Protein AF-A0A835QER4-F1 (afdb_monomer)

Structure (mmCIF, N/CA/C/O backbone):
data_AF-A0A835QER4-F1
#
_entry.id   AF-A0A835QER4-F1
#
loop_
_atom_site.group_PDB
_atom_site.id
_atom_site.type_symbol
_atom_site.label_atom_id
_atom_site.label_alt_id
_atom_site.label_comp_id
_atom_site.label_asym_id
_atom_site.label_entity_id
_atom_site.label_seq_id
_atom_site.pdbx_PDB_ins_code
_atom_site.Cartn_x
_atom_site.Cartn_y
_atom_site.Cartn_z
_atom_site.occupancy
_atom_site.B_iso_or_equiv
_atom_site.auth_seq_id
_atom_site.auth_comp_id
_atom_site.auth_asym_id
_atom_site.auth_atom_id
_atom_site.pdbx_PDB_model_num
ATOM 1 N N . MET A 1 1 ? -18.252 -0.330 56.155 1.00 44.22 1 MET A N 1
ATOM 2 C CA . MET A 1 1 ? -17.963 -1.431 55.213 1.00 44.22 1 MET A CA 1
ATOM 3 C C . MET A 1 1 ? -18.039 -0.863 53.806 1.00 44.22 1 MET A C 1
ATOM 5 O O . MET A 1 1 ? -19.129 -0.539 53.358 1.00 44.22 1 MET A O 1
ATOM 9 N N . GLN A 1 2 ? -16.898 -0.620 53.158 1.00 48.59 2 GLN A N 1
ATOM 10 C CA . GLN A 1 2 ? -16.876 -0.149 51.770 1.00 48.59 2 GLN A CA 1
ATOM 11 C C . GLN A 1 2 ? -17.292 -1.302 50.854 1.00 48.59 2 GLN A C 1
ATOM 13 O O . GLN A 1 2 ? -16.548 -2.268 50.692 1.00 48.59 2 GLN A O 1
ATOM 18 N N . HIS A 1 3 ? -18.501 -1.220 50.297 1.00 52.78 3 HIS A N 1
ATOM 19 C CA . HIS A 1 3 ? -18.944 -2.128 49.248 1.00 52.78 3 HIS A CA 1
ATOM 20 C C . HIS A 1 3 ? -18.056 -1.917 48.019 1.00 52.78 3 HIS A C 1
ATOM 22 O O . HIS A 1 3 ? -17.998 -0.831 47.446 1.00 52.78 3 HIS A O 1
ATOM 28 N N . HIS A 1 4 ? -17.304 -2.951 47.652 1.00 53.84 4 HIS A N 1
ATOM 29 C CA . HIS A 1 4 ? -16.475 -2.932 46.458 1.00 53.84 4 HIS A CA 1
ATOM 30 C C . HIS A 1 4 ? -17.405 -2.891 45.231 1.00 53.84 4 HIS A C 1
ATOM 32 O O . HIS A 1 4 ? -18.305 -3.719 45.142 1.00 53.84 4 HIS A O 1
ATOM 38 N N . PRO A 1 5 ? -17.199 -2.019 44.233 1.00 55.59 5 PRO A N 1
ATOM 39 C CA . PRO A 1 5 ? -18.109 -1.890 43.081 1.00 55.59 5 PRO A CA 1
ATOM 40 C C . PRO A 1 5 ? -18.342 -3.199 42.298 1.00 55.59 5 PRO A C 1
ATOM 42 O O . PRO A 1 5 ? -19.375 -3.374 41.658 1.00 55.59 5 PRO A O 1
ATOM 45 N N . LEU A 1 6 ? -17.422 -4.167 42.390 1.00 54.38 6 LEU A N 1
ATOM 46 C CA . LEU A 1 6 ? -17.580 -5.503 41.810 1.00 54.38 6 LEU A CA 1
ATOM 47 C C . LEU A 1 6 ? -18.648 -6.352 42.525 1.00 54.38 6 LEU A C 1
ATOM 49 O O . LEU A 1 6 ? -19.283 -7.173 41.866 1.00 54.38 6 LEU A O 1
ATOM 53 N N . THR A 1 7 ? -18.882 -6.148 43.829 1.00 57.81 7 THR A N 1
ATOM 54 C CA . THR A 1 7 ? -19.920 -6.875 44.582 1.00 57.81 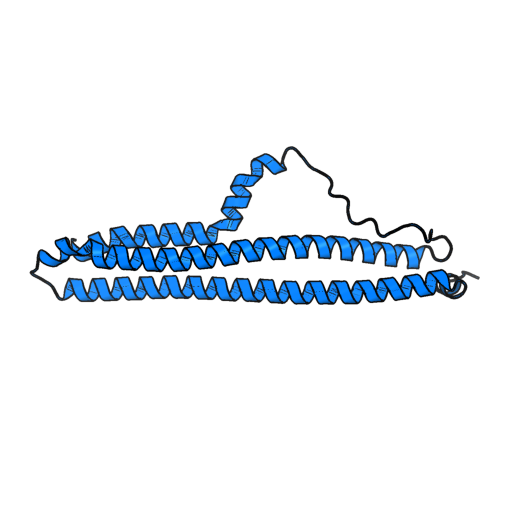7 THR A CA 1
ATOM 55 C C . THR A 1 7 ? -21.324 -6.331 44.307 1.00 57.81 7 THR A C 1
ATOM 57 O O . THR A 1 7 ? -22.274 -7.110 44.235 1.00 57.81 7 THR A O 1
ATOM 60 N N . GLU A 1 8 ? -21.464 -5.034 44.019 1.00 54.81 8 GLU A N 1
ATOM 61 C CA . GLU A 1 8 ? -22.717 -4.449 43.510 1.00 54.81 8 GLU A CA 1
ATOM 62 C C . GLU A 1 8 ? -23.050 -4.916 42.084 1.00 54.81 8 GLU A C 1
ATOM 64 O O . GLU A 1 8 ? -24.199 -5.246 41.792 1.00 54.81 8 GLU A O 1
ATOM 69 N N . ILE A 1 9 ? -22.051 -5.025 41.198 1.00 55.28 9 ILE A N 1
ATOM 70 C CA . ILE A 1 9 ? -22.246 -5.559 39.836 1.00 55.28 9 ILE A CA 1
ATOM 71 C C . ILE A 1 9 ? -22.670 -7.033 39.881 1.00 55.28 9 ILE A C 1
ATOM 73 O O . ILE A 1 9 ? -23.509 -7.447 39.084 1.00 55.28 9 ILE A O 1
ATOM 77 N N . SER A 1 10 ? -22.139 -7.826 40.821 1.00 56.66 10 SER A N 1
ATOM 78 C CA . SER A 1 10 ? -22.570 -9.220 41.002 1.00 56.66 10 SER A CA 1
ATOM 79 C C . SER A 1 10 ? -23.991 -9.366 41.552 1.00 56.66 10 SER A C 1
ATOM 81 O O . SER A 1 10 ? -24.602 -10.411 41.345 1.00 56.66 10 SER A O 1
ATOM 83 N N . ALA A 1 11 ? -24.531 -8.334 42.210 1.00 59.94 11 ALA A N 1
ATOM 84 C CA . ALA A 1 11 ? -25.897 -8.340 42.731 1.00 59.94 11 ALA A CA 1
ATOM 85 C C . ALA A 1 11 ? -26.951 -8.056 41.641 1.00 59.94 11 ALA A C 1
ATOM 87 O O . ALA A 1 11 ? -28.115 -8.415 41.805 1.00 59.94 11 ALA A O 1
ATOM 88 N N . SER A 1 12 ? -26.555 -7.455 40.509 1.00 66.56 12 SER A N 1
ATOM 89 C CA . SER A 1 12 ? -27.439 -7.180 39.373 1.00 66.56 12 SER A CA 1
ATOM 90 C C . SER A 1 12 ? -27.121 -8.093 38.175 1.00 66.56 12 SER A C 1
ATOM 92 O O . SER A 1 12 ? -26.113 -7.885 37.491 1.00 66.56 12 SER A O 1
ATOM 94 N N . PRO A 1 13 ? -27.990 -9.066 37.831 1.00 72.25 13 PRO A N 1
ATOM 95 C CA . PRO A 1 13 ? -27.732 -10.000 36.729 1.00 72.25 13 PRO A CA 1
ATOM 96 C C . PRO A 1 13 ? -27.574 -9.306 35.363 1.00 72.25 13 PRO A C 1
ATOM 98 O O . PRO A 1 13 ? -26.833 -9.792 34.508 1.00 72.25 13 PRO A O 1
ATOM 101 N N . GLY A 1 14 ? -28.204 -8.140 35.166 1.00 73.44 14 GLY A N 1
ATOM 102 C CA . GLY A 1 14 ? -28.091 -7.353 33.932 1.00 73.44 14 GLY A CA 1
ATOM 103 C C . GLY A 1 14 ? -26.702 -6.743 33.712 1.00 73.44 14 GLY A C 1
ATOM 104 O O . GLY A 1 14 ? -26.160 -6.830 32.610 1.00 73.44 14 GLY A O 1
ATOM 105 N N . HIS A 1 15 ? -26.082 -6.188 34.757 1.00 71.50 15 HIS A N 1
ATOM 106 C CA . HIS A 1 15 ? -24.762 -5.551 34.656 1.00 71.50 15 HIS A CA 1
ATOM 107 C C . HIS A 1 15 ? -23.642 -6.577 34.441 1.00 71.50 15 HIS A C 1
ATOM 109 O O . HIS A 1 15 ? -22.711 -6.336 33.670 1.00 71.50 15 HIS A O 1
ATOM 115 N N . LEU A 1 16 ? -23.756 -7.755 35.063 1.00 79.00 16 LEU A N 1
ATOM 116 C CA . LEU A 1 16 ? -22.814 -8.857 34.863 1.00 79.00 16 LEU A CA 1
ATOM 117 C C . LEU A 1 16 ? -22.896 -9.432 33.440 1.00 79.00 16 LEU A C 1
ATOM 119 O O . LEU A 1 16 ? -21.868 -9.757 32.840 1.00 79.00 16 LEU A O 1
ATOM 123 N N . LEU A 1 17 ? -24.106 -9.529 32.878 1.00 82.94 17 LEU A N 1
ATOM 124 C CA . LEU A 1 17 ? -24.308 -9.968 31.499 1.00 82.94 17 LEU A CA 1
ATOM 125 C C . LEU A 1 17 ? -23.745 -8.949 30.499 1.00 82.94 17 LEU A C 1
ATOM 127 O O . LEU A 1 17 ? -23.012 -9.338 29.590 1.00 82.94 17 LEU A O 1
ATOM 131 N N . LEU A 1 18 ? -24.004 -7.654 30.706 1.00 79.12 18 LEU A N 1
ATOM 132 C CA . LEU A 1 18 ? -23.463 -6.582 29.867 1.00 79.12 18 LEU A CA 1
ATOM 133 C C . LEU A 1 18 ? -21.927 -6.570 29.875 1.00 79.12 18 LEU A C 1
ATOM 135 O O . LEU A 1 18 ? -21.305 -6.489 28.816 1.00 79.12 18 LEU A O 1
ATOM 139 N N . LEU A 1 19 ? -21.311 -6.736 31.050 1.00 80.94 19 LEU A N 1
ATOM 140 C CA . LEU A 1 19 ? -19.856 -6.813 31.183 1.00 80.94 19 LEU A CA 1
ATOM 141 C C . LEU A 1 19 ? -19.273 -7.985 30.379 1.00 80.94 19 LEU A C 1
ATOM 143 O O . LEU A 1 19 ? -18.289 -7.808 29.662 1.00 80.94 19 LEU A O 1
ATOM 147 N N . LYS A 1 20 ? -19.894 -9.171 30.455 1.00 85.56 20 LYS A N 1
ATOM 148 C CA . LYS A 1 20 ? -19.472 -10.344 29.670 1.00 85.56 20 LYS A CA 1
ATOM 149 C C . LYS A 1 20 ? -19.629 -10.119 28.165 1.00 85.56 20 LYS A C 1
ATOM 151 O O . LYS A 1 20 ? -18.740 -10.505 27.405 1.00 85.56 20 LYS A O 1
ATOM 156 N N . LEU A 1 21 ? -20.729 -9.499 27.731 1.00 87.06 21 LEU A N 1
ATOM 157 C CA . LEU A 1 21 ? -20.954 -9.168 26.321 1.00 87.06 21 LEU A CA 1
ATOM 158 C C . LEU A 1 21 ? -19.892 -8.199 25.797 1.00 87.06 21 LEU A C 1
ATOM 160 O O . LEU A 1 21 ? -19.301 -8.455 24.750 1.00 87.06 21 LEU A O 1
ATOM 164 N N . TRP A 1 22 ? -19.593 -7.129 26.534 1.00 84.00 22 TRP A N 1
ATOM 165 C CA . TRP A 1 22 ? -18.573 -6.163 26.127 1.00 84.00 22 TRP A CA 1
ATOM 166 C C . TRP A 1 22 ? -17.168 -6.749 26.135 1.00 84.00 22 TRP A C 1
ATOM 168 O O . TRP A 1 22 ? -16.413 -6.497 25.205 1.00 84.00 22 TRP A O 1
ATOM 178 N N . GLN A 1 23 ? -16.832 -7.596 27.108 1.00 84.88 23 GLN A N 1
ATOM 179 C CA . GLN A 1 23 ? -15.540 -8.282 27.130 1.00 84.88 23 GLN A CA 1
ATOM 180 C C . GLN A 1 23 ? -15.381 -9.247 25.941 1.00 84.88 23 GLN A C 1
ATOM 182 O O . GLN A 1 23 ? -14.291 -9.382 25.380 1.00 84.88 23 GLN A O 1
ATOM 187 N N . ARG A 1 24 ? -16.472 -9.893 25.506 1.00 89.56 24 ARG A N 1
ATOM 188 C CA . ARG A 1 24 ? -16.486 -10.687 24.269 1.00 89.56 24 ARG A CA 1
ATOM 189 C C . ARG A 1 24 ? -16.296 -9.805 23.034 1.00 89.56 24 ARG A C 1
ATOM 191 O O . ARG A 1 24 ? -15.495 -10.152 22.167 1.00 89.56 24 ARG A O 1
ATOM 198 N N . GLU A 1 25 ? -17.001 -8.680 22.955 1.00 88.50 25 GLU A N 1
ATOM 199 C CA . GLU A 1 25 ? -16.881 -7.727 21.845 1.00 88.50 25 GLU A CA 1
ATOM 200 C C . GLU A 1 25 ? -1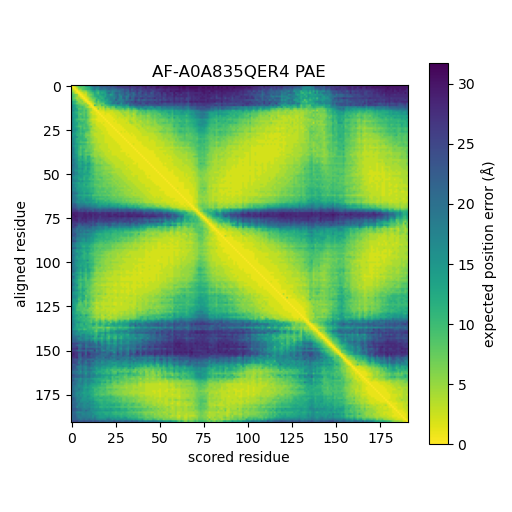5.458 -7.146 21.751 1.00 88.50 25 GLU A C 1
ATOM 202 O O . GLU A 1 25 ? -14.896 -7.089 20.658 1.00 88.50 25 GLU A O 1
ATOM 207 N N . GLU A 1 26 ? -14.821 -6.814 22.880 1.00 87.88 26 GLU A N 1
ATOM 208 C CA . GLU A 1 26 ? -13.415 -6.386 22.939 1.00 87.88 26 GLU A CA 1
ATOM 209 C C . GLU A 1 26 ? -12.476 -7.426 22.316 1.00 87.88 26 GLU A C 1
ATOM 211 O O . GLU A 1 26 ? -11.637 -7.076 21.484 1.00 87.88 26 GLU A O 1
ATOM 216 N N . GLY A 1 27 ? -12.647 -8.710 22.654 1.00 90.06 27 GLY A N 1
ATOM 217 C CA . GLY A 1 27 ? -11.863 -9.799 22.066 1.00 90.06 27 GLY A CA 1
ATOM 218 C C . GLY A 1 27 ? -12.061 -9.927 20.550 1.00 90.06 27 GLY A C 1
ATOM 219 O O . GLY A 1 27 ? -11.093 -10.080 19.800 1.00 90.06 27 GLY A O 1
ATOM 220 N N . LEU A 1 28 ? -13.303 -9.795 20.072 1.00 91.94 28 LEU A N 1
ATOM 221 C CA . LEU A 1 28 ? -13.619 -9.821 18.638 1.00 91.94 28 LEU A CA 1
ATOM 222 C C . LEU A 1 28 ? -13.040 -8.613 17.892 1.00 91.94 28 LEU A C 1
ATOM 224 O O . LEU A 1 28 ? -12.599 -8.743 16.749 1.00 91.94 28 LEU A O 1
ATOM 228 N N . ILE A 1 29 ? -13.053 -7.427 18.503 1.00 90.44 29 ILE A N 1
ATOM 229 C CA . ILE A 1 29 ? -12.442 -6.220 17.935 1.00 90.44 29 ILE A CA 1
ATOM 230 C C . ILE A 1 29 ? -10.919 -6.375 17.890 1.00 90.44 29 ILE A C 1
ATOM 232 O O . ILE A 1 29 ? -10.319 -6.103 16.852 1.00 90.44 29 ILE A O 1
ATOM 236 N N . ALA A 1 30 ? -10.294 -6.869 18.960 1.00 91.12 30 ALA A N 1
ATOM 237 C CA . ALA A 1 30 ? -8.852 -7.105 19.011 1.00 91.12 30 ALA A CA 1
ATOM 238 C C . ALA A 1 30 ? -8.393 -8.101 17.932 1.00 91.12 30 ALA A C 1
ATOM 240 O O . ALA A 1 30 ? -7.428 -7.835 17.217 1.00 91.12 30 ALA A O 1
ATOM 241 N N . SER A 1 31 ? -9.129 -9.201 17.741 1.00 93.88 31 SER A N 1
ATOM 242 C CA . SER A 1 31 ? -8.852 -10.176 16.678 1.00 93.88 31 SER A CA 1
ATOM 243 C C . SER A 1 31 ? -8.972 -9.560 15.273 1.00 93.88 31 SER A C 1
ATOM 245 O O . SER A 1 31 ? -8.075 -9.725 14.441 1.00 93.88 31 SER A O 1
ATOM 247 N N . ARG A 1 32 ? -10.033 -8.778 15.015 1.00 93.62 32 ARG A N 1
ATOM 248 C CA . ARG A 1 32 ? -10.225 -8.051 13.743 1.00 93.62 32 ARG A CA 1
ATOM 249 C C . ARG A 1 32 ? -9.101 -7.047 13.471 1.00 93.62 32 ARG A C 1
ATOM 251 O O . ARG A 1 32 ? -8.617 -6.967 12.340 1.00 93.62 32 ARG A O 1
ATOM 258 N N . ILE A 1 33 ? -8.672 -6.315 14.499 1.00 93.69 33 ILE A N 1
ATOM 259 C CA . ILE A 1 33 ? -7.542 -5.379 14.438 1.00 93.69 33 ILE A CA 1
ATOM 260 C C . ILE A 1 33 ? -6.260 -6.128 14.064 1.00 93.69 33 ILE A C 1
ATOM 262 O O . ILE A 1 33 ? -5.610 -5.742 13.093 1.00 93.69 33 ILE A O 1
ATOM 266 N N . GLY A 1 34 ? -5.948 -7.230 14.752 1.00 95.06 34 GLY A N 1
ATOM 267 C CA . GLY A 1 34 ? -4.752 -8.031 14.476 1.00 95.06 34 GLY A CA 1
ATOM 268 C C . GLY A 1 34 ? -4.725 -8.599 13.053 1.00 95.06 34 GLY A C 1
ATOM 269 O O . GLY A 1 34 ? -3.710 -8.512 12.365 1.00 95.06 34 GLY A O 1
ATOM 270 N N . SER A 1 35 ? -5.860 -9.098 12.552 1.00 95.00 35 SER A N 1
ATOM 271 C CA . SER A 1 35 ? -5.966 -9.578 11.165 1.00 95.00 35 SER A CA 1
ATOM 272 C C . SER A 1 35 ? -5.693 -8.469 10.140 1.00 95.00 35 SER A C 1
ATOM 274 O O . SER A 1 35 ? -4.973 -8.680 9.163 1.00 95.00 35 SER A O 1
ATOM 276 N N . LYS A 1 36 ? -6.214 -7.258 10.371 1.00 95.06 36 LYS A N 1
ATOM 277 C CA . LYS A 1 36 ? -5.978 -6.102 9.491 1.00 95.06 36 LYS A CA 1
ATOM 278 C C . LYS A 1 36 ? -4.549 -5.586 9.556 1.00 95.06 36 LYS A C 1
ATOM 280 O O . LYS A 1 36 ? -4.028 -5.161 8.531 1.00 95.06 36 LYS A O 1
ATOM 285 N N . GLU A 1 37 ? -3.918 -5.618 10.723 1.00 95.25 37 GLU A N 1
ATOM 286 C CA . GLU A 1 37 ? -2.499 -5.282 10.877 1.00 95.25 37 GLU A CA 1
ATOM 287 C C . GLU A 1 37 ? -1.624 -6.241 10.068 1.00 95.25 37 GLU A C 1
ATOM 289 O O . GLU A 1 37 ? -0.845 -5.785 9.232 1.00 95.25 37 GLU A O 1
ATOM 294 N N . ALA A 1 38 ? -1.862 -7.550 10.188 1.00 96.12 38 ALA A N 1
ATOM 295 C CA . ALA A 1 38 ? -1.166 -8.553 9.387 1.00 96.12 38 ALA A CA 1
ATOM 296 C C . ALA A 1 38 ? -1.369 -8.343 7.872 1.00 96.12 38 ALA A C 1
ATOM 298 O O . ALA A 1 38 ? -0.422 -8.457 7.092 1.00 96.12 38 ALA A O 1
ATOM 299 N N . GLN A 1 39 ? -2.582 -7.977 7.439 1.00 95.00 39 GLN A N 1
ATOM 300 C CA . GLN A 1 39 ? -2.850 -7.632 6.037 1.00 95.00 39 GLN A CA 1
ATOM 301 C C . GLN A 1 39 ? -2.080 -6.386 5.575 1.00 95.00 39 GLN A C 1
ATOM 303 O O . GLN A 1 39 ? -1.571 -6.363 4.453 1.00 95.00 39 GLN A O 1
ATOM 308 N N . LEU A 1 40 ? -1.982 -5.347 6.409 1.00 95.19 40 LEU A N 1
ATOM 309 C CA . LEU A 1 40 ? -1.212 -4.144 6.081 1.00 95.19 40 LEU A CA 1
ATOM 310 C C . LEU A 1 40 ? 0.283 -4.449 5.963 1.00 95.19 40 LEU A C 1
ATOM 312 O O . LEU A 1 40 ? 0.926 -3.965 5.029 1.00 95.19 40 LEU A O 1
ATOM 316 N N . ASP A 1 41 ? 0.818 -5.275 6.861 1.00 95.69 41 ASP A N 1
ATOM 317 C CA . ASP A 1 41 ? 2.217 -5.701 6.827 1.00 95.69 41 ASP A CA 1
ATOM 318 C C . ASP A 1 41 ? 2.527 -6.545 5.585 1.00 95.69 41 ASP A C 1
ATOM 320 O O . ASP A 1 41 ? 3.557 -6.335 4.937 1.00 95.69 41 ASP A O 1
ATOM 324 N N . ALA A 1 42 ? 1.610 -7.432 5.187 1.00 95.31 42 ALA A N 1
ATOM 325 C CA . ALA A 1 42 ? 1.723 -8.190 3.944 1.00 95.31 42 ALA A CA 1
ATOM 326 C C . ALA A 1 42 ? 1.769 -7.262 2.720 1.00 95.31 42 ALA A C 1
ATOM 328 O O . ALA A 1 42 ? 2.696 -7.346 1.915 1.00 95.31 42 ALA A O 1
ATOM 329 N N . VAL A 1 43 ? 0.838 -6.305 2.616 1.00 93.88 43 VAL A N 1
ATOM 330 C CA . VAL A 1 43 ? 0.813 -5.330 1.511 1.00 93.88 43 VAL A CA 1
ATOM 331 C C . VAL A 1 43 ? 2.085 -4.476 1.483 1.00 93.88 43 VAL A C 1
ATOM 333 O O . VAL A 1 43 ? 2.606 -4.187 0.405 1.00 93.88 43 VAL A O 1
ATOM 336 N N . LYS A 1 44 ? 2.619 -4.087 2.648 1.00 91.81 44 LYS A N 1
ATOM 337 C CA . LYS A 1 44 ? 3.885 -3.346 2.747 1.00 91.81 44 LYS A CA 1
ATOM 338 C C . LYS A 1 44 ? 5.058 -4.171 2.214 1.00 91.81 44 LYS A C 1
ATOM 340 O O . LYS A 1 44 ? 5.873 -3.642 1.458 1.00 91.81 44 LYS A O 1
ATOM 345 N N . ARG A 1 45 ? 5.137 -5.452 2.586 1.00 95.06 45 ARG A N 1
ATOM 346 C CA . ARG A 1 45 ? 6.180 -6.370 2.108 1.00 95.06 45 ARG A CA 1
ATOM 347 C C . ARG A 1 45 ? 6.083 -6.591 0.598 1.00 95.06 45 ARG A C 1
ATOM 349 O O . ARG A 1 45 ? 7.093 -6.462 -0.085 1.00 95.06 45 ARG A O 1
ATOM 356 N N . GLU A 1 46 ? 4.883 -6.842 0.077 1.00 94.12 46 GLU A N 1
ATOM 357 C CA . GLU A 1 46 ? 4.635 -6.985 -1.364 1.00 94.12 46 GLU A CA 1
ATOM 358 C C . GLU A 1 46 ? 5.046 -5.726 -2.140 1.00 94.12 46 GLU A C 1
ATOM 360 O O . GLU A 1 46 ? 5.721 -5.816 -3.163 1.00 94.12 46 GLU A O 1
ATOM 365 N N . ALA A 1 47 ? 4.679 -4.538 -1.646 1.00 92.19 47 ALA A N 1
ATOM 366 C CA . ALA A 1 47 ? 5.057 -3.277 -2.277 1.00 92.19 47 ALA A CA 1
ATOM 367 C C . ALA A 1 47 ? 6.580 -3.079 -2.283 1.00 92.19 47 ALA A C 1
ATOM 369 O O . ALA A 1 47 ? 7.139 -2.710 -3.311 1.00 92.19 47 ALA A O 1
ATOM 370 N N . PHE A 1 48 ? 7.261 -3.369 -1.169 1.00 93.25 48 PHE A N 1
ATOM 371 C CA . PHE A 1 48 ? 8.722 -3.295 -1.093 1.00 93.25 48 PHE A CA 1
ATOM 372 C C . PHE A 1 48 ? 9.397 -4.260 -2.075 1.00 93.25 48 PHE A C 1
ATOM 374 O O . PHE A 1 48 ? 10.334 -3.873 -2.772 1.00 93.25 48 PHE A O 1
ATOM 381 N N . GLN A 1 49 ? 8.888 -5.488 -2.176 1.00 94.81 49 GLN A N 1
ATOM 382 C CA . GLN A 1 49 ? 9.390 -6.484 -3.116 1.00 94.81 49 GLN A CA 1
ATOM 383 C C . GLN A 1 49 ? 9.224 -6.022 -4.571 1.00 94.81 49 GLN A C 1
ATOM 385 O O . GLN A 1 49 ? 10.177 -6.102 -5.339 1.00 94.81 49 GLN A O 1
ATOM 390 N N . LEU A 1 50 ? 8.063 -5.474 -4.945 1.00 94.06 50 LEU A N 1
ATOM 391 C CA . LEU A 1 50 ? 7.835 -4.917 -6.285 1.00 94.06 50 LEU A CA 1
ATOM 392 C C . LEU A 1 50 ? 8.769 -3.739 -6.594 1.00 94.06 50 LEU A C 1
ATOM 394 O O . LEU A 1 50 ? 9.317 -3.667 -7.691 1.00 94.06 50 LEU A O 1
ATOM 398 N N . CYS A 1 51 ? 8.989 -2.842 -5.628 1.00 93.19 51 CYS A N 1
ATOM 399 C CA . CYS A 1 51 ? 9.950 -1.751 -5.778 1.00 93.19 51 CYS A CA 1
ATOM 400 C C . CYS A 1 51 ? 11.370 -2.288 -5.999 1.00 93.19 51 CYS A C 1
ATOM 402 O O . CYS A 1 51 ? 12.052 -1.855 -6.922 1.00 93.19 51 CYS A O 1
ATOM 404 N N . SER A 1 52 ? 11.808 -3.247 -5.181 1.00 94.50 52 SER A N 1
ATOM 405 C CA . SER A 1 52 ? 13.130 -3.868 -5.305 1.00 94.50 52 SER A CA 1
ATOM 406 C C . SER A 1 52 ? 13.314 -4.550 -6.662 1.00 94.50 52 SER A C 1
ATOM 408 O O . SER A 1 52 ? 14.341 -4.345 -7.308 1.00 94.50 52 SER A O 1
ATOM 410 N N . LEU A 1 53 ? 12.300 -5.280 -7.136 1.00 94.31 53 LEU A N 1
ATOM 411 C CA . LEU A 1 53 ? 12.306 -5.902 -8.460 1.00 94.31 53 LEU A CA 1
ATOM 412 C C . LEU A 1 53 ? 12.404 -4.867 -9.585 1.00 94.31 53 LEU A C 1
ATOM 414 O O . LEU A 1 53 ? 13.128 -5.103 -10.547 1.00 94.31 53 LEU A O 1
ATOM 418 N N . LEU A 1 54 ? 11.736 -3.714 -9.463 1.00 93.62 54 LEU A N 1
ATOM 419 C CA . LEU A 1 54 ? 11.846 -2.635 -10.448 1.00 93.62 54 LEU A CA 1
ATOM 420 C C . LEU A 1 54 ? 13.270 -2.066 -10.515 1.00 93.62 54 LEU A C 1
ATOM 422 O O . LEU A 1 54 ? 13.809 -1.879 -11.605 1.00 93.62 54 LEU A O 1
ATOM 426 N N . PHE A 1 55 ? 13.892 -1.806 -9.362 1.00 93.56 55 PHE A N 1
ATOM 427 C CA . PHE A 1 55 ? 15.275 -1.324 -9.314 1.00 93.56 55 PHE A CA 1
ATOM 428 C C . PHE A 1 55 ? 16.248 -2.346 -9.897 1.00 93.56 55 PHE A C 1
ATOM 430 O O . PHE A 1 55 ? 17.122 -1.979 -10.679 1.00 93.56 55 PHE A O 1
ATOM 437 N N . PHE A 1 56 ? 16.069 -3.624 -9.565 1.00 95.69 56 PHE A N 1
ATOM 438 C CA . PHE A 1 56 ? 16.877 -4.705 -10.116 1.00 95.69 56 PHE A CA 1
ATOM 439 C C . PHE A 1 56 ? 16.708 -4.827 -11.636 1.00 95.69 56 PHE A C 1
ATOM 441 O O . PHE A 1 56 ? 17.700 -4.898 -12.357 1.00 95.69 56 PHE A O 1
ATOM 448 N N . PHE A 1 57 ? 15.468 -4.767 -12.131 1.00 94.31 57 PHE A N 1
ATOM 449 C CA . PHE A 1 57 ? 15.161 -4.763 -13.561 1.00 94.31 57 PHE A CA 1
ATOM 450 C C . PHE A 1 57 ? 15.872 -3.618 -14.286 1.00 94.31 57 PHE A C 1
ATOM 452 O O . PHE A 1 57 ? 16.553 -3.859 -15.277 1.00 94.31 57 PHE A O 1
ATOM 459 N N . HIS A 1 58 ? 15.770 -2.387 -13.778 1.00 93.12 58 HIS A N 1
ATOM 460 C CA . HIS A 1 58 ? 16.439 -1.241 -14.391 1.00 93.12 58 HIS A CA 1
ATOM 461 C C . HIS A 1 58 ? 17.964 -1.323 -14.308 1.00 93.12 58 HIS A C 1
ATOM 463 O O . HIS A 1 58 ? 18.630 -0.948 -15.269 1.00 93.12 58 HIS A O 1
ATOM 469 N N . GLY A 1 59 ? 18.515 -1.839 -13.205 1.00 93.00 59 GLY A N 1
ATOM 470 C CA . GLY A 1 59 ? 19.948 -2.095 -13.071 1.00 93.00 59 GLY A CA 1
ATOM 471 C C . GLY A 1 59 ? 20.446 -3.059 -14.144 1.00 93.00 59 GLY A C 1
ATOM 472 O O . GLY A 1 59 ? 21.324 -2.703 -14.924 1.00 93.00 59 GLY A O 1
ATOM 473 N N . LEU A 1 60 ? 19.820 -4.235 -14.256 1.00 93.94 60 LEU A N 1
ATOM 474 C CA . LEU A 1 60 ? 20.154 -5.218 -15.290 1.00 93.94 60 LEU A CA 1
ATOM 475 C C . LEU A 1 60 ? 19.970 -4.663 -16.702 1.00 93.94 60 LEU A C 1
ATOM 477 O O . LEU A 1 60 ? 20.830 -4.851 -17.556 1.00 93.94 60 LEU A O 1
ATOM 481 N N . PHE A 1 61 ? 18.862 -3.971 -16.948 1.00 92.81 61 PHE A N 1
ATOM 482 C CA . PHE A 1 61 ? 18.554 -3.381 -18.243 1.00 92.81 61 PHE A CA 1
ATOM 483 C C . PHE A 1 61 ? 19.623 -2.371 -18.680 1.00 92.81 61 PHE A C 1
ATOM 485 O O . PHE A 1 61 ? 20.094 -2.440 -19.813 1.00 92.81 61 PHE A O 1
ATOM 492 N N . LEU A 1 62 ? 20.053 -1.477 -17.783 1.00 90.38 62 LEU A N 1
ATOM 493 C CA . LEU A 1 62 ? 21.117 -0.511 -18.062 1.00 90.38 62 LEU A CA 1
ATOM 494 C C . LEU A 1 62 ? 22.481 -1.189 -18.236 1.00 90.38 62 LEU A C 1
ATOM 496 O O . LEU A 1 62 ? 23.214 -0.822 -19.151 1.00 90.38 62 LEU A O 1
ATOM 500 N N . THR A 1 63 ? 22.814 -2.196 -17.420 1.00 91.75 63 THR A N 1
ATOM 501 C CA . THR A 1 63 ? 24.055 -2.972 -17.579 1.00 91.75 63 THR A CA 1
ATOM 502 C C . THR A 1 63 ? 24.100 -3.679 -18.932 1.00 91.75 63 THR A C 1
ATOM 504 O O . THR A 1 63 ? 25.104 -3.589 -19.631 1.00 91.75 63 THR A O 1
ATOM 507 N N . LEU A 1 64 ? 23.014 -4.343 -19.336 1.00 89.69 64 LEU A N 1
ATOM 508 C CA . LEU A 1 64 ? 22.928 -5.020 -20.632 1.00 89.69 64 LEU A CA 1
ATOM 509 C C . LEU A 1 64 ? 23.009 -4.031 -21.797 1.00 89.69 64 LEU A C 1
ATOM 511 O O . LEU A 1 64 ? 23.701 -4.306 -22.777 1.00 89.69 64 LEU A O 1
ATOM 515 N N . LEU A 1 65 ? 22.347 -2.875 -21.683 1.00 88.06 65 LEU A N 1
ATOM 516 C CA . LEU A 1 65 ? 22.448 -1.792 -22.664 1.00 88.06 65 LEU A CA 1
ATOM 517 C C . LEU A 1 65 ? 23.885 -1.293 -22.815 1.00 88.06 65 LEU A C 1
ATOM 519 O O . LEU A 1 65 ? 24.357 -1.161 -23.939 1.00 88.06 65 LEU A O 1
ATOM 523 N N . PHE A 1 66 ? 24.577 -1.057 -21.702 1.00 87.31 66 PHE A N 1
ATOM 524 C CA . PHE A 1 66 ? 25.958 -0.579 -21.696 1.00 87.31 66 PHE A CA 1
ATOM 525 C C . PHE A 1 66 ? 26.938 -1.610 -22.270 1.00 87.31 66 PHE A C 1
ATOM 527 O O . PHE A 1 66 ? 27.765 -1.284 -23.113 1.00 87.31 66 PHE A O 1
ATOM 534 N N . VAL A 1 67 ? 26.824 -2.880 -21.871 1.00 88.25 67 VAL A N 1
ATOM 535 C CA . VAL A 1 67 ? 27.651 -3.962 -22.435 1.00 88.25 67 VAL A CA 1
ATOM 536 C C . VAL A 1 67 ? 27.424 -4.087 -23.945 1.00 88.25 67 VAL A C 1
ATOM 538 O O . VAL A 1 67 ? 28.374 -4.261 -24.705 1.00 88.25 67 VAL A O 1
ATOM 541 N N . SER A 1 68 ? 26.171 -3.950 -24.387 1.00 83.88 68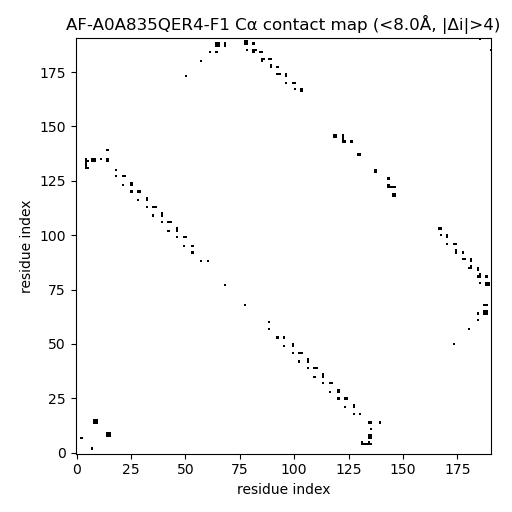 SER A N 1
ATOM 542 C CA . SER A 1 68 ? 25.822 -4.009 -25.809 1.00 83.88 68 SER A CA 1
ATOM 543 C C . SER A 1 68 ? 26.330 -2.798 -26.597 1.00 83.88 68 SER A C 1
ATOM 545 O O . SER A 1 68 ? 26.672 -2.960 -27.765 1.00 83.88 68 SER A O 1
ATOM 547 N N . SER A 1 69 ? 26.396 -1.606 -25.989 1.00 81.38 69 SER A N 1
ATOM 548 C CA . SER A 1 69 ? 26.911 -0.405 -26.657 1.00 81.38 69 SER A CA 1
ATOM 549 C C . SER A 1 69 ? 28.435 -0.420 -26.786 1.00 81.38 69 SER A C 1
ATOM 551 O O . SER A 1 69 ? 28.949 -0.106 -27.854 1.00 81.38 69 SER A O 1
ATOM 553 N N . VAL A 1 70 ? 29.165 -0.879 -25.762 1.00 80.12 70 VAL A N 1
ATOM 554 C CA . VAL A 1 70 ? 30.637 -1.012 -25.810 1.00 80.12 70 VAL A CA 1
ATOM 555 C C . VAL A 1 70 ? 31.090 -2.016 -26.879 1.00 80.12 70 VAL A C 1
ATOM 557 O O . VAL A 1 70 ? 32.135 -1.832 -27.497 1.00 80.12 70 VAL A O 1
ATOM 560 N N . GLY A 1 71 ? 30.305 -3.068 -27.129 1.00 68.19 71 GLY A N 1
ATOM 561 C CA . GLY A 1 71 ? 30.606 -4.072 -28.156 1.00 68.19 71 GLY A CA 1
ATOM 562 C C . GLY A 1 71 ? 30.329 -3.638 -29.603 1.00 68.19 71 GLY A C 1
ATOM 563 O O . GLY A 1 71 ? 30.690 -4.370 -30.521 1.00 68.19 71 GLY A O 1
ATOM 564 N N . GLN A 1 72 ? 29.686 -2.486 -29.829 1.00 66.69 72 GLN A N 1
ATOM 565 C CA . GLN A 1 72 ? 29.289 -1.990 -31.154 1.00 66.69 72 GLN A CA 1
ATOM 566 C C . GLN A 1 72 ? 30.027 -0.685 -31.486 1.00 66.69 72 GLN A C 1
ATOM 568 O O . GLN A 1 72 ? 29.447 0.394 -31.468 1.00 66.69 72 GLN A O 1
ATOM 573 N N . SER A 1 73 ? 31.320 -0.773 -31.800 1.00 54.97 73 SER A N 1
ATOM 574 C CA . SER A 1 73 ? 32.187 0.395 -32.016 1.00 54.97 73 SER A CA 1
ATOM 575 C C . SER A 1 73 ? 31.947 1.188 -33.315 1.00 54.97 73 SER A C 1
ATOM 577 O O . SER A 1 73 ? 32.507 2.268 -33.444 1.00 54.97 73 SER A O 1
ATOM 579 N N . GLU A 1 74 ? 31.121 0.726 -34.266 1.00 55.78 74 GLU A N 1
ATOM 580 C CA . GLU A 1 74 ? 31.049 1.335 -35.618 1.00 55.78 74 GLU A CA 1
ATOM 581 C C . GLU A 1 74 ? 29.620 1.549 -36.181 1.00 55.78 74 GLU A C 1
ATOM 583 O O . GLU A 1 74 ? 29.454 2.142 -37.250 1.00 55.78 74 GLU A O 1
ATOM 588 N N . ASP A 1 75 ? 28.550 1.111 -35.503 1.00 56.50 75 ASP A N 1
ATOM 589 C CA . ASP A 1 75 ? 27.222 1.016 -36.132 1.00 56.50 75 ASP A CA 1
ATOM 590 C C . ASP A 1 75 ? 26.248 2.143 -35.714 1.00 56.50 75 ASP A C 1
ATOM 592 O O . ASP A 1 75 ? 25.504 2.048 -34.735 1.00 56.50 75 ASP A O 1
ATOM 596 N N . ARG A 1 76 ? 26.128 3.191 -36.552 1.00 58.75 76 ARG A N 1
ATOM 597 C CA . ARG A 1 76 ? 25.086 4.257 -36.479 1.00 58.75 76 ARG A CA 1
ATOM 598 C C . ARG A 1 76 ? 23.635 3.728 -36.399 1.00 58.75 76 ARG A C 1
ATOM 600 O O . ARG A 1 76 ? 22.698 4.500 -36.181 1.00 58.75 76 ARG A O 1
ATOM 607 N N . ARG A 1 77 ? 23.425 2.420 -36.596 1.00 58.38 77 ARG A N 1
ATOM 608 C CA . ARG A 1 77 ? 22.133 1.721 -36.504 1.00 58.38 77 ARG A CA 1
ATOM 609 C C . ARG A 1 77 ? 21.589 1.663 -35.073 1.00 58.38 77 ARG A C 1
ATOM 611 O O . ARG A 1 77 ? 20.375 1.795 -34.908 1.00 58.38 77 ARG A O 1
ATOM 618 N N . ALA A 1 78 ? 22.447 1.559 -34.053 1.00 61.53 78 ALA A N 1
ATOM 619 C CA . ALA A 1 78 ? 22.031 1.516 -32.646 1.00 61.53 78 ALA A CA 1
ATOM 620 C C . ALA A 1 78 ? 21.262 2.789 -32.230 1.00 61.53 78 ALA A C 1
ATOM 622 O O . ALA A 1 78 ? 20.191 2.715 -31.621 1.00 61.53 78 ALA A O 1
ATOM 623 N N . CYS A 1 79 ? 21.709 3.958 -32.703 1.00 69.00 79 CYS A N 1
ATOM 624 C CA . CYS A 1 79 ? 21.024 5.237 -32.492 1.00 69.00 79 CYS A CA 1
ATOM 625 C C . CYS A 1 79 ? 19.668 5.373 -33.183 1.00 69.00 79 CYS A C 1
ATOM 627 O O . CYS A 1 79 ? 18.896 6.261 -32.829 1.00 69.00 79 CYS A O 1
ATOM 629 N N . ARG A 1 80 ? 19.355 4.552 -34.188 1.00 71.19 80 ARG A N 1
ATOM 630 C CA . ARG A 1 80 ? 18.066 4.619 -34.894 1.00 71.19 80 ARG A CA 1
ATOM 631 C C . ARG A 1 80 ? 17.008 3.733 -34.221 1.00 71.19 80 ARG A C 1
ATOM 633 O O . ARG A 1 80 ? 15.816 4.003 -34.352 1.00 71.19 80 ARG A O 1
ATOM 640 N N . GLY A 1 81 ? 17.449 2.726 -33.460 1.00 75.19 81 GLY A N 1
ATOM 641 C CA . GLY A 1 81 ? 16.609 1.765 -32.737 1.00 75.19 81 GLY A CA 1
ATOM 642 C C . GLY A 1 81 ? 16.479 1.991 -31.225 1.00 75.19 81 GLY A C 1
ATOM 643 O O . GLY A 1 81 ? 15.770 1.226 -30.582 1.00 75.19 81 GLY A O 1
ATOM 644 N N . TRP A 1 82 ? 17.108 3.024 -30.647 1.00 80.25 82 TRP A N 1
ATOM 645 C CA . TRP A 1 82 ? 17.149 3.277 -29.189 1.00 80.25 82 TRP A CA 1
ATOM 646 C C . TRP A 1 82 ? 15.780 3.358 -28.495 1.00 80.25 82 TRP A C 1
ATOM 648 O O . TRP A 1 82 ? 15.653 3.077 -27.302 1.00 80.25 82 TRP A O 1
ATOM 658 N N . TRP A 1 83 ? 14.745 3.743 -29.239 1.00 82.50 83 TRP A N 1
ATOM 659 C CA . TRP A 1 83 ? 13.388 3.870 -28.725 1.00 82.50 83 TRP A CA 1
ATOM 660 C C . TRP A 1 83 ? 12.760 2.506 -28.412 1.00 82.50 83 TRP A C 1
ATOM 662 O O . TRP A 1 83 ? 11.923 2.437 -27.523 1.00 82.50 83 TRP A O 1
ATOM 672 N N . VAL A 1 84 ? 13.182 1.415 -29.066 1.00 85.75 84 VAL A N 1
ATOM 673 C CA . VAL A 1 84 ? 12.654 0.062 -28.817 1.00 85.75 84 VAL A CA 1
ATOM 674 C C . VAL A 1 84 ? 12.951 -0.412 -27.383 1.00 85.75 84 VAL A C 1
ATOM 676 O O . VAL A 1 84 ? 11.995 -0.688 -26.652 1.00 85.75 84 VAL A O 1
ATOM 679 N N . PRO A 1 85 ? 14.218 -0.455 -26.911 1.00 83.62 85 PRO A N 1
ATOM 680 C CA . PRO A 1 85 ? 14.512 -0.806 -25.522 1.00 83.62 85 PRO A CA 1
ATOM 681 C C . PRO A 1 85 ? 13.945 0.226 -24.536 1.00 83.62 85 PRO A C 1
ATOM 683 O O . PRO A 1 85 ? 13.458 -0.156 -23.471 1.00 83.62 85 PRO A O 1
ATOM 686 N N . GLY A 1 86 ? 13.923 1.515 -24.898 1.00 85.38 86 GLY A N 1
ATOM 687 C CA . GLY A 1 86 ? 13.323 2.568 -24.073 1.00 85.38 86 GLY A CA 1
ATOM 688 C C . GLY A 1 86 ? 11.818 2.374 -23.841 1.00 85.38 86 GLY A C 1
ATOM 689 O O . GLY A 1 86 ? 11.360 2.411 -22.700 1.00 85.38 86 GLY A O 1
ATOM 690 N N . CYS A 1 87 ? 11.044 2.117 -24.898 1.00 88.56 87 CYS A N 1
ATOM 691 C CA . CYS A 1 87 ? 9.606 1.856 -24.816 1.00 88.56 87 CYS A CA 1
ATOM 692 C C . CYS A 1 87 ? 9.307 0.564 -24.049 1.00 88.56 87 CYS A C 1
ATOM 694 O O . CYS A 1 87 ? 8.406 0.557 -23.213 1.00 88.56 87 CYS A O 1
ATOM 696 N N . LEU A 1 88 ? 10.073 -0.507 -24.281 1.00 88.62 88 LEU A N 1
ATOM 697 C CA . LEU A 1 88 ? 9.903 -1.772 -23.561 1.00 88.62 88 LEU A CA 1
ATOM 698 C C . LEU A 1 88 ? 10.129 -1.609 -22.049 1.00 88.62 88 LEU A C 1
ATOM 700 O O . LEU A 1 88 ? 9.344 -2.107 -21.235 1.00 88.62 88 LEU A O 1
ATOM 704 N N . SER A 1 89 ? 11.178 -0.871 -21.677 1.00 90.50 89 SER A N 1
ATOM 705 C CA . SER A 1 89 ? 11.474 -0.526 -20.286 1.00 90.50 89 SER A CA 1
ATOM 706 C C . SER A 1 89 ? 10.339 0.297 -19.676 1.00 90.50 89 SER A C 1
ATOM 708 O O . SER A 1 89 ? 9.815 -0.060 -18.625 1.00 90.50 89 SER A O 1
ATOM 710 N N . LEU A 1 90 ? 9.863 1.320 -20.393 1.00 90.44 90 LEU A N 1
ATOM 711 C CA . LEU A 1 90 ? 8.795 2.207 -19.932 1.00 90.44 90 LEU A CA 1
ATOM 712 C C . LEU A 1 90 ? 7.454 1.484 -19.734 1.00 90.44 90 LEU A C 1
ATOM 714 O O . LEU A 1 90 ? 6.768 1.737 -18.744 1.00 90.44 90 LEU A O 1
ATOM 718 N N . VAL A 1 91 ? 7.092 0.554 -20.625 1.00 92.62 91 VAL A N 1
ATOM 719 C CA . VAL A 1 91 ? 5.886 -0.282 -20.475 1.00 92.62 91 VAL A CA 1
ATOM 720 C C . VAL A 1 91 ? 6.000 -1.175 -19.240 1.00 92.62 91 VAL A C 1
ATOM 722 O O . VAL A 1 91 ? 5.074 -1.216 -18.428 1.00 92.62 91 VAL A O 1
ATOM 725 N N . THR A 1 92 ? 7.143 -1.841 -19.054 1.00 91.44 92 THR A N 1
ATOM 726 C CA . THR A 1 92 ? 7.396 -2.684 -17.874 1.00 91.44 92 THR A CA 1
ATOM 727 C C . THR A 1 92 ? 7.282 -1.872 -16.584 1.00 91.44 92 THR A C 1
ATOM 729 O O . THR A 1 92 ? 6.565 -2.260 -15.658 1.00 91.44 92 THR A O 1
ATOM 732 N N . SER A 1 93 ? 7.907 -0.695 -16.544 1.00 93.38 93 SER A N 1
ATOM 733 C CA . SER A 1 93 ? 7.817 0.217 -15.407 1.00 93.38 93 SER A CA 1
ATOM 734 C C . SER A 1 93 ? 6.388 0.672 -15.140 1.00 93.38 93 SER A C 1
ATOM 736 O O . SER A 1 93 ? 5.957 0.669 -13.988 1.00 93.38 93 SER A O 1
ATOM 738 N N . LEU A 1 94 ? 5.620 1.020 -16.177 1.00 93.00 94 LEU A N 1
ATOM 739 C CA . LEU A 1 94 ? 4.235 1.468 -16.026 1.00 93.00 94 LEU A CA 1
ATOM 740 C C . LEU A 1 94 ? 3.350 0.377 -15.405 1.00 93.00 94 LEU A C 1
ATOM 742 O O . LEU A 1 94 ? 2.534 0.676 -14.529 1.00 93.00 94 LEU A O 1
ATOM 746 N N . VAL A 1 95 ? 3.534 -0.886 -15.802 1.00 94.50 95 VAL A N 1
ATOM 747 C CA . VAL A 1 95 ? 2.819 -2.036 -15.221 1.00 94.50 95 VAL A CA 1
ATOM 748 C C . VAL A 1 95 ? 3.156 -2.201 -13.737 1.00 94.50 95 VAL A C 1
ATOM 750 O O . VAL A 1 95 ? 2.251 -2.335 -12.904 1.00 94.50 95 VAL A O 1
ATOM 753 N N . VAL A 1 96 ? 4.442 -2.143 -13.376 1.00 92.19 96 VAL A N 1
ATOM 754 C CA . VAL A 1 96 ? 4.874 -2.280 -11.977 1.00 92.19 96 VAL A CA 1
ATOM 755 C C . VAL A 1 96 ? 4.374 -1.108 -11.132 1.00 92.19 96 VAL A C 1
ATOM 757 O O . VAL A 1 96 ? 3.773 -1.326 -10.079 1.00 92.19 96 VAL A O 1
ATOM 760 N N . VAL A 1 97 ? 4.530 0.129 -11.611 1.00 93.62 97 VAL A N 1
ATOM 761 C CA . 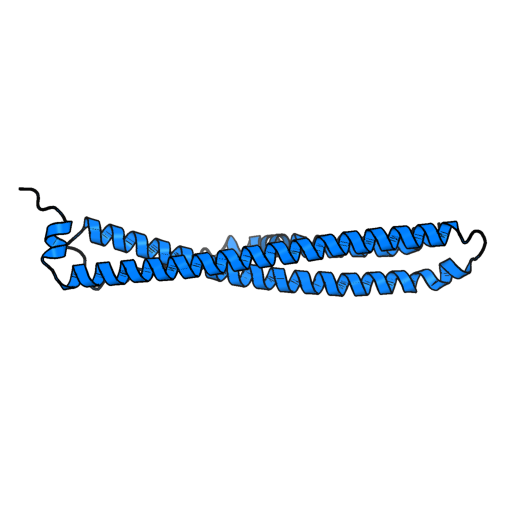VAL A 1 97 ? 4.025 1.340 -10.946 1.00 93.62 97 VAL A CA 1
ATOM 762 C C . VAL A 1 97 ? 2.515 1.261 -10.732 1.00 93.62 97 VAL A C 1
ATOM 764 O O . VAL A 1 97 ? 2.043 1.521 -9.626 1.00 93.62 97 VAL A O 1
ATOM 767 N N . SER A 1 98 ? 1.749 0.861 -11.750 1.00 92.12 98 SER A N 1
ATOM 768 C CA . SER A 1 98 ? 0.289 0.718 -11.644 1.00 92.12 98 SER A CA 1
ATOM 769 C C . SER A 1 98 ? -0.089 -0.325 -10.593 1.00 92.12 98 SER A C 1
ATOM 771 O O . SER A 1 98 ? -0.991 -0.109 -9.783 1.00 92.12 98 SER A O 1
ATOM 773 N N . THR A 1 99 ? 0.651 -1.433 -10.542 1.00 93.69 99 THR A N 1
ATOM 774 C CA . THR A 1 99 ? 0.457 -2.488 -9.541 1.00 93.69 99 THR A CA 1
ATOM 775 C C . THR A 1 99 ? 0.734 -1.976 -8.126 1.00 93.69 99 THR A C 1
ATOM 777 O O . THR A 1 99 ? -0.092 -2.163 -7.229 1.00 93.69 99 THR A O 1
ATOM 780 N N . VAL A 1 100 ? 1.853 -1.275 -7.919 1.00 93.00 100 VAL A N 1
ATOM 781 C CA . VAL A 1 100 ? 2.196 -0.640 -6.636 1.00 93.00 100 VAL A CA 1
ATOM 782 C C . VAL A 1 100 ? 1.128 0.382 -6.238 1.00 93.00 100 VAL A C 1
ATOM 784 O O . VAL A 1 100 ? 0.694 0.404 -5.086 1.00 93.00 100 VAL A O 1
ATOM 787 N N . GLN A 1 101 ? 0.621 1.167 -7.187 1.00 91.88 101 GLN A N 1
ATOM 788 C CA . GLN A 1 101 ? -0.415 2.167 -6.942 1.00 91.88 101 GLN A CA 1
ATOM 789 C C . GLN A 1 101 ? -1.735 1.541 -6.467 1.00 91.88 101 GLN A C 1
ATOM 791 O O . GLN A 1 101 ? -2.353 2.024 -5.514 1.00 91.88 101 GLN A O 1
ATOM 796 N N . LEU A 1 102 ? -2.146 0.417 -7.062 1.00 91.38 102 LEU A N 1
ATOM 797 C CA . LEU A 1 102 ? -3.313 -0.345 -6.607 1.00 91.38 102 LEU A CA 1
ATOM 798 C C . LEU A 1 102 ? -3.120 -0.887 -5.182 1.00 91.38 102 LEU A C 1
ATOM 800 O O . LEU A 1 102 ? -4.058 -0.861 -4.378 1.00 91.38 102 LEU A O 1
ATOM 804 N N . ARG A 1 103 ? -1.909 -1.346 -4.842 1.00 92.50 103 ARG A N 1
ATOM 805 C CA . ARG A 1 103 ? -1.565 -1.830 -3.493 1.00 92.50 103 ARG A CA 1
ATOM 806 C C . ARG A 1 103 ? -1.592 -0.699 -2.468 1.00 92.50 103 ARG A C 1
ATOM 808 O O . ARG A 1 103 ? -2.204 -0.864 -1.417 1.00 92.50 103 ARG A O 1
ATOM 815 N N . ILE A 1 104 ? -1.034 0.466 -2.796 1.00 91.06 104 ILE A N 1
ATOM 816 C CA . ILE A 1 104 ? -1.088 1.676 -1.960 1.00 91.06 104 ILE A CA 1
ATOM 817 C C . ILE A 1 104 ? -2.541 2.102 -1.723 1.00 91.06 104 ILE A C 1
ATOM 819 O O . ILE A 1 104 ? -2.933 2.393 -0.591 1.00 91.06 104 ILE A O 1
ATOM 823 N N . TRP A 1 105 ? -3.380 2.097 -2.760 1.00 90.69 105 TRP A N 1
ATOM 824 C CA . TRP A 1 105 ? -4.796 2.428 -2.610 1.00 90.69 105 TRP A CA 1
ATOM 825 C C . TRP A 1 105 ? -5.521 1.457 -1.665 1.00 90.69 105 TRP A C 1
ATOM 827 O O . TRP A 1 105 ? -6.232 1.890 -0.751 1.00 90.69 105 TRP A O 1
ATOM 837 N N . ARG A 1 106 ? -5.290 0.145 -1.823 1.00 91.19 106 ARG A N 1
ATOM 838 C CA . ARG A 1 106 ? -5.815 -0.886 -0.909 1.00 91.19 106 ARG A CA 1
ATOM 839 C C . ARG A 1 106 ? -5.297 -0.700 0.519 1.00 91.19 106 ARG A C 1
ATOM 841 O O . ARG A 1 106 ? -6.100 -0.752 1.449 1.00 91.19 106 ARG A O 1
ATOM 848 N N . TYR A 1 107 ? -4.007 -0.409 0.688 1.00 92.88 107 TYR A N 1
ATOM 849 C CA . TYR A 1 107 ? -3.388 -0.117 1.983 1.00 92.88 107 TYR A CA 1
ATOM 850 C C . TYR A 1 107 ? -4.123 1.020 2.695 1.00 92.88 107 TYR A C 1
ATOM 852 O O . TYR A 1 107 ? -4.572 0.860 3.827 1.00 92.88 107 TYR A O 1
ATOM 860 N N . TRP A 1 108 ? -4.340 2.152 2.019 1.00 90.94 108 TRP A N 1
ATOM 861 C CA . TRP A 1 108 ? -5.039 3.292 2.616 1.00 90.94 108 TRP A CA 1
ATOM 862 C C . TRP A 1 108 ? -6.502 3.000 2.942 1.00 90.94 108 TRP A C 1
ATOM 864 O O . TRP A 1 108 ? -7.021 3.515 3.938 1.00 90.94 108 TRP A O 1
ATOM 874 N N . ARG A 1 109 ? -7.166 2.165 2.137 1.00 90.81 109 ARG A N 1
ATOM 875 C CA . ARG A 1 109 ? -8.537 1.722 2.404 1.00 90.81 109 ARG A CA 1
ATOM 876 C C . ARG A 1 109 ? -8.612 0.901 3.694 1.00 90.81 109 ARG A C 1
ATOM 878 O O . ARG A 1 109 ? -9.426 1.231 4.559 1.00 90.81 109 ARG A O 1
ATOM 885 N N . ILE A 1 110 ? -7.747 -0.103 3.841 1.00 92.25 110 ILE A N 1
ATOM 886 C CA . ILE A 1 110 ? -7.681 -0.967 5.031 1.00 92.25 110 ILE A CA 1
ATOM 887 C C . ILE A 1 110 ? -7.230 -0.157 6.250 1.00 92.25 110 ILE A C 1
ATOM 889 O O . ILE A 1 110 ? -7.872 -0.210 7.294 1.00 92.25 110 ILE A O 1
ATOM 893 N N . TYR A 1 111 ? -6.206 0.685 6.108 1.00 91.69 111 TYR A N 1
ATOM 894 C CA . TYR A 1 111 ? -5.725 1.566 7.173 1.00 91.69 111 TYR A CA 1
ATOM 895 C C . TYR A 1 111 ? -6.824 2.510 7.680 1.00 91.69 111 TYR A C 1
ATOM 897 O O . TYR A 1 111 ? -6.966 2.740 8.881 1.00 91.69 111 TYR A O 1
ATOM 905 N N . GLY A 1 112 ? -7.654 3.036 6.773 1.00 90.56 112 GLY A N 1
ATOM 906 C CA . GLY A 1 112 ? -8.816 3.844 7.130 1.00 90.56 112 GLY A CA 1
ATOM 907 C C . GLY A 1 112 ? -9.855 3.074 7.949 1.00 90.56 112 GLY A C 1
ATOM 908 O O . GLY A 1 112 ? -10.403 3.632 8.897 1.00 90.56 112 GLY A O 1
ATOM 909 N N . GLN A 1 113 ? -10.113 1.807 7.614 1.00 89.81 113 GLN A N 1
ATOM 910 C CA . GLN A 1 113 ? -11.000 0.930 8.388 1.00 89.81 113 GLN A CA 1
ATOM 911 C C . GLN A 1 113 ? -10.399 0.591 9.756 1.00 89.81 113 GLN A C 1
ATOM 913 O O . GLN A 1 113 ? -11.069 0.776 10.767 1.00 89.81 113 GLN A O 1
ATOM 918 N N . LEU A 1 114 ? -9.125 0.196 9.796 1.00 92.69 114 LEU A N 1
ATOM 919 C CA . LEU A 1 114 ? -8.393 -0.115 11.024 1.00 92.69 114 LEU A CA 1
ATOM 920 C C . LEU A 1 114 ? -8.384 1.069 11.996 1.00 92.69 114 LEU A C 1
ATOM 922 O O . LEU A 1 114 ? -8.590 0.911 13.197 1.00 92.69 114 LEU A O 1
ATOM 926 N N . ARG A 1 115 ? -8.191 2.288 11.478 1.00 88.88 115 ARG A N 1
ATOM 927 C CA . ARG A 1 115 ? -8.207 3.507 12.292 1.00 88.88 115 ARG A CA 1
ATOM 928 C C . ARG A 1 115 ? -9.576 3.773 12.922 1.00 88.88 115 ARG A C 1
ATOM 930 O O . ARG A 1 115 ? -9.608 4.302 14.032 1.00 88.88 115 ARG A O 1
ATOM 937 N N . ARG A 1 116 ? -10.674 3.435 12.233 1.00 87.25 116 ARG A N 1
ATOM 938 C CA . ARG A 1 116 ? -12.038 3.540 12.780 1.00 87.25 116 ARG A CA 1
ATOM 939 C C . ARG A 1 116 ? -12.269 2.487 13.856 1.00 87.25 116 ARG A C 1
ATOM 941 O O . ARG A 1 116 ? -12.594 2.859 14.973 1.00 87.25 116 ARG A O 1
ATOM 948 N N . GLU A 1 117 ? -11.945 1.228 13.574 1.00 88.81 117 GLU A N 1
ATOM 949 C CA . GLU A 1 117 ? -12.119 0.133 14.538 1.00 88.81 117 GLU A CA 1
ATOM 950 C C . GLU A 1 117 ? -11.278 0.310 15.806 1.00 88.81 117 GLU A C 1
ATOM 952 O O . GLU A 1 117 ? -11.772 0.085 16.903 1.00 88.81 117 GLU A O 1
ATOM 957 N N . ARG A 1 118 ? -10.040 0.813 15.705 1.00 89.12 118 ARG A N 1
ATOM 958 C CA . ARG A 1 118 ? -9.253 1.211 16.890 1.00 89.12 118 ARG A CA 1
ATOM 959 C C . ARG A 1 118 ? -9.880 2.377 17.661 1.00 89.12 118 ARG A C 1
ATOM 961 O O . ARG A 1 118 ? -9.573 2.573 18.836 1.00 89.12 118 ARG A O 1
ATOM 968 N N . GLY A 1 119 ? -10.649 3.235 16.997 1.00 87.38 119 GLY A N 1
ATOM 969 C CA . GLY A 1 119 ? -11.413 4.301 17.645 1.00 87.38 119 GLY A CA 1
ATOM 970 C C . GLY A 1 119 ? -12.579 3.729 18.444 1.00 87.38 119 GLY A C 1
ATOM 971 O O . GLY A 1 119 ? -12.712 4.042 19.625 1.00 87.38 119 GLY A O 1
ATOM 972 N N . ASP A 1 120 ? -13.345 2.839 17.819 1.00 85.69 120 ASP A N 1
ATOM 973 C CA . ASP A 1 120 ? -14.507 2.181 18.420 1.00 85.69 120 ASP A CA 1
ATOM 974 C C . ASP A 1 120 ? -14.090 1.256 19.573 1.00 85.69 120 ASP A C 1
ATOM 976 O O . ASP A 1 120 ? -14.647 1.345 20.663 1.00 85.69 120 ASP A O 1
ATOM 980 N N . GLY A 1 121 ? -13.015 0.478 19.404 1.00 86.06 121 GLY A N 1
ATOM 981 C CA . GLY A 1 121 ? -12.447 -0.356 20.468 1.00 86.06 121 GLY A CA 1
ATOM 982 C C . GLY A 1 121 ? -11.972 0.452 21.681 1.00 86.06 121 GLY A C 1
ATOM 983 O O . GLY A 1 121 ? -12.199 0.055 22.819 1.00 86.06 121 GLY A O 1
ATOM 984 N N . ARG A 1 122 ? -11.386 1.642 21.471 1.00 87.19 122 ARG A N 1
ATOM 985 C CA . ARG A 1 122 ? -11.019 2.550 22.576 1.00 87.19 122 ARG A CA 1
ATOM 986 C C . ARG A 1 122 ? -12.232 3.187 23.253 1.00 87.19 122 ARG A C 1
ATOM 988 O O . ARG A 1 122 ? -12.160 3.520 24.433 1.00 87.19 122 ARG A O 1
ATOM 995 N N . ALA A 1 123 ? -13.323 3.418 22.526 1.00 84.94 123 ALA A N 1
ATOM 996 C CA . ALA A 1 123 ? -14.571 3.879 23.127 1.00 84.94 123 ALA A CA 1
ATOM 997 C C . ALA A 1 123 ? -15.191 2.777 23.997 1.00 84.94 123 ALA A C 1
ATOM 999 O O . ALA A 1 123 ? -15.510 3.045 25.152 1.00 84.94 123 ALA A O 1
ATOM 1000 N N . LEU A 1 124 ? -15.244 1.542 23.487 1.00 84.88 124 LEU A N 1
ATOM 1001 C CA . LEU A 1 124 ? -15.730 0.376 24.222 1.00 84.88 124 LEU A CA 1
ATOM 1002 C C . LEU A 1 124 ? -14.924 0.133 25.505 1.00 84.88 124 LEU A C 1
ATOM 1004 O O . LEU A 1 124 ? -15.517 0.049 26.575 1.00 84.88 124 LEU A O 1
ATOM 1008 N N . ALA A 1 125 ? -13.589 0.138 25.428 1.00 85.31 125 ALA A N 1
ATOM 1009 C CA . ALA A 1 125 ? -12.728 -0.052 26.598 1.00 85.31 125 ALA A CA 1
ATOM 1010 C C . ALA A 1 125 ? -12.965 1.002 27.694 1.00 85.31 125 ALA A C 1
ATOM 1012 O O . ALA A 1 125 ? -12.971 0.686 28.884 1.00 85.31 125 ALA A O 1
ATOM 1013 N N . ARG A 1 126 ? -13.229 2.260 27.309 1.00 84.00 126 ARG A N 1
ATOM 1014 C CA . ARG A 1 126 ? -13.600 3.318 28.263 1.00 84.00 126 ARG A CA 1
ATOM 1015 C C . ARG A 1 126 ? -14.971 3.074 28.888 1.00 84.00 126 ARG A C 1
ATOM 1017 O O . ARG A 1 126 ? -15.107 3.248 30.092 1.00 84.00 126 ARG A O 1
ATOM 1024 N N . CYS A 1 127 ? -15.960 2.624 28.116 1.00 80.12 127 CYS A N 1
ATOM 1025 C CA . CYS A 1 127 ? -17.274 2.254 28.652 1.00 80.12 127 CYS A CA 1
ATOM 1026 C C . CYS A 1 127 ? -17.187 1.070 29.624 1.00 80.12 127 CYS A C 1
ATOM 1028 O O . CYS A 1 127 ? -17.815 1.105 30.678 1.00 80.12 127 CYS A O 1
ATOM 1030 N N . VAL A 1 128 ? -16.358 0.065 29.323 1.00 82.44 128 VAL A N 1
ATOM 1031 C CA . VAL A 1 128 ? -16.083 -1.061 30.227 1.00 82.44 128 VAL A CA 1
ATOM 1032 C C . VAL A 1 128 ? -15.438 -0.572 31.527 1.00 82.44 128 VAL A C 1
ATOM 1034 O O . VAL A 1 128 ? -15.840 -1.000 32.608 1.00 82.44 128 VAL A O 1
ATOM 1037 N N . GLN A 1 129 ? -14.471 0.348 31.454 1.00 82.06 129 GLN A N 1
ATOM 1038 C CA . GLN A 1 129 ? -13.869 0.953 32.646 1.00 82.06 129 GLN A CA 1
ATOM 1039 C C . GLN A 1 129 ? -14.873 1.791 33.448 1.00 82.06 129 GLN A C 1
ATOM 1041 O O . GLN A 1 129 ? -14.920 1.666 34.669 1.00 82.06 129 GLN A O 1
ATOM 1046 N N . GLU A 1 130 ? -15.708 2.598 32.790 1.00 81.00 130 GLU A N 1
ATOM 1047 C CA . GLU A 1 130 ? -16.764 3.363 33.460 1.00 81.00 130 GLU A CA 1
ATOM 1048 C C . GLU A 1 130 ? -17.775 2.451 34.161 1.00 81.00 130 GLU A C 1
ATOM 1050 O O . GLU A 1 130 ? -18.128 2.725 35.304 1.00 81.00 130 GLU A O 1
ATOM 1055 N N . LEU A 1 131 ? -18.194 1.354 33.523 1.00 75.19 131 LEU A N 1
ATOM 1056 C CA . LEU A 1 131 ? -19.074 0.350 34.126 1.00 75.19 131 LEU A CA 1
ATOM 1057 C C . LEU A 1 131 ? -18.429 -0.280 35.369 1.00 75.19 131 LEU A C 1
ATOM 1059 O O . LEU A 1 131 ? -19.075 -0.391 36.407 1.00 75.19 131 LEU A O 1
ATOM 1063 N N . ARG A 1 132 ? -17.138 -0.630 35.296 1.00 73.94 132 ARG A N 1
ATOM 1064 C CA . ARG A 1 132 ? -16.383 -1.185 36.435 1.00 73.94 132 ARG A CA 1
ATOM 1065 C C . ARG A 1 132 ? -16.236 -0.200 37.598 1.00 73.94 132 ARG A C 1
ATOM 1067 O O . ARG A 1 132 ? -16.185 -0.640 38.741 1.00 73.94 132 ARG A O 1
ATOM 1074 N N . MET A 1 133 ? -16.160 1.101 37.314 1.00 75.19 133 MET A N 1
ATOM 1075 C CA . MET A 1 133 ? -16.028 2.153 38.328 1.00 75.19 133 MET A CA 1
ATOM 1076 C C . MET A 1 133 ? -17.375 2.577 38.933 1.00 75.19 133 MET A C 1
ATOM 1078 O O . MET A 1 133 ? -17.422 2.908 40.112 1.00 75.19 133 MET A O 1
ATOM 1082 N N . LYS A 1 134 ? -18.458 2.589 38.141 1.00 75.12 134 LYS A N 1
ATOM 1083 C CA . LYS A 1 134 ? -19.788 3.094 38.541 1.00 75.12 134 LYS A CA 1
ATOM 1084 C C . LYS A 1 134 ? -20.729 2.022 39.096 1.00 75.12 134 LYS A C 1
ATOM 1086 O O . LYS A 1 134 ? -21.678 2.367 39.798 1.00 75.12 134 LYS A O 1
ATOM 1091 N N . GLY A 1 135 ? -20.495 0.747 38.790 1.00 70.06 135 GLY A N 1
ATOM 1092 C CA . GLY A 1 135 ? -21.298 -0.357 39.313 1.00 70.06 135 GLY A CA 1
ATOM 1093 C C . GLY A 1 135 ? -22.791 -0.209 39.002 1.00 70.06 135 GLY A C 1
ATOM 1094 O O . GLY A 1 135 ? -23.167 -0.032 37.845 1.00 70.06 135 GLY A O 1
ATOM 1095 N N . ALA A 1 136 ? -23.635 -0.255 40.036 1.00 63.59 136 ALA A N 1
ATOM 1096 C CA . ALA A 1 136 ? -25.095 -0.187 39.910 1.00 63.59 136 ALA A CA 1
ATOM 1097 C C . ALA A 1 136 ? -25.640 1.190 39.476 1.00 63.59 136 ALA A C 1
ATOM 1099 O O . ALA A 1 136 ? -26.794 1.289 39.067 1.00 63.59 136 ALA A O 1
ATOM 1100 N N . SER A 1 137 ? -24.823 2.250 39.536 1.00 63.56 137 SER A N 1
ATOM 1101 C CA . SER A 1 137 ? -25.196 3.596 39.065 1.00 63.56 137 SER A CA 1
ATOM 1102 C C . SER A 1 137 ? -25.013 3.789 37.554 1.00 63.56 137 SER A C 1
ATOM 1104 O O . SER A 1 137 ? -25.217 4.884 37.026 1.00 63.56 137 SER A O 1
ATOM 1106 N N . PHE A 1 138 ? -24.588 2.744 36.839 1.00 66.31 138 PHE A N 1
ATOM 1107 C CA . PHE A 1 138 ? -24.400 2.806 35.400 1.00 66.31 138 PHE A CA 1
ATOM 1108 C C . PHE A 1 138 ? -25.740 2.673 34.666 1.00 66.31 138 PHE A C 1
ATOM 1110 O O . PHE A 1 138 ? -26.432 1.664 34.764 1.0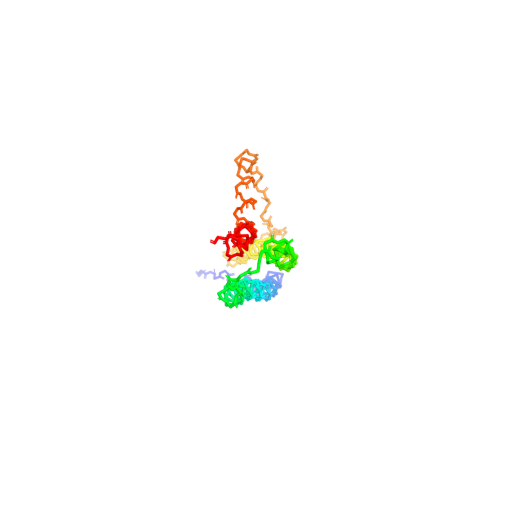0 66.31 138 PHE A O 1
ATOM 1117 N N . GLU A 1 139 ? -26.098 3.682 33.877 1.00 68.50 139 GLU A N 1
ATOM 1118 C CA . GLU A 1 139 ? -27.296 3.625 33.043 1.00 68.50 139 GLU A CA 1
ATOM 1119 C C . GLU A 1 139 ? -27.127 2.591 31.920 1.00 68.50 139 GLU A C 1
ATOM 1121 O O . GLU A 1 139 ? -26.380 2.797 30.961 1.00 68.50 139 GLU A O 1
ATOM 1126 N N . LEU A 1 140 ? -27.878 1.491 32.017 1.00 58.69 140 LEU A N 1
ATOM 1127 C CA . LEU A 1 140 ? -27.900 0.381 31.052 1.00 58.69 140 LEU A CA 1
ATOM 1128 C C . LEU A 1 140 ? -28.230 0.812 29.606 1.00 58.69 140 LEU A C 1
ATOM 1130 O O . LEU A 1 140 ? -27.911 0.085 28.671 1.00 58.69 140 LEU A O 1
ATOM 1134 N N . GLY A 1 141 ? -28.844 1.984 29.409 1.00 60.62 141 GLY A N 1
ATOM 1135 C CA . GLY A 1 141 ? -29.181 2.535 28.089 1.00 60.62 141 GLY A CA 1
ATOM 1136 C C . GLY A 1 141 ? -28.053 3.315 27.403 1.00 60.62 141 GLY A C 1
ATOM 1137 O O . GLY A 1 141 ? -28.215 3.752 26.263 1.00 60.62 141 GLY A O 1
ATOM 1138 N N . LYS A 1 142 ? -26.910 3.526 28.067 1.00 64.06 142 LYS A N 1
ATOM 1139 C CA . LYS A 1 142 ? -25.807 4.305 27.502 1.00 64.06 142 LYS A CA 1
ATOM 1140 C C . LYS A 1 142 ? -24.976 3.436 26.555 1.00 64.06 142 LYS A C 1
ATOM 1142 O O . LYS A 1 142 ? -23.998 2.811 26.960 1.00 64.06 142 LYS A O 1
ATOM 1147 N N . GLU A 1 143 ? -25.362 3.402 25.280 1.00 60.47 143 GLU A N 1
ATOM 1148 C CA . GLU A 1 143 ? -24.555 2.760 24.238 1.00 60.47 143 GLU A CA 1
ATOM 1149 C C . GLU A 1 143 ? -23.142 3.367 24.178 1.00 60.47 143 GLU A C 1
ATOM 1151 O O . GLU A 1 143 ? -22.976 4.579 24.394 1.00 60.47 143 GLU A O 1
ATOM 1156 N N . PRO A 1 144 ? -22.110 2.555 23.866 1.00 61.81 144 PRO A N 1
ATOM 1157 C CA . PRO A 1 144 ? -20.768 3.061 23.644 1.00 61.81 144 PRO A CA 1
ATOM 1158 C C . PRO A 1 144 ? -20.827 4.067 22.498 1.00 61.81 144 PRO A C 1
ATOM 1160 O O . PRO A 1 144 ? -20.994 3.706 21.335 1.00 61.81 144 PRO A O 1
ATOM 1163 N N . GLN A 1 145 ? -20.732 5.356 22.833 1.00 58.28 145 GLN A N 1
ATOM 1164 C CA . GLN A 1 145 ? -20.751 6.434 21.853 1.00 58.28 145 GLN A CA 1
ATOM 1165 C C . GLN A 1 145 ? -19.514 6.277 20.966 1.00 58.28 145 GLN A C 1
ATOM 1167 O O . GLN A 1 145 ? -18.418 6.738 21.305 1.00 58.28 145 GLN A O 1
ATOM 1172 N N . ALA A 1 146 ? -19.692 5.607 19.824 1.00 53.19 146 ALA A N 1
ATOM 1173 C CA . ALA A 1 146 ? -18.729 5.596 18.740 1.00 53.19 146 ALA A CA 1
ATOM 1174 C C . ALA A 1 146 ? -18.387 7.054 18.452 1.00 53.19 146 ALA A C 1
ATOM 1176 O O . ALA A 1 146 ? -19.284 7.883 18.279 1.00 53.19 146 ALA A O 1
ATOM 1177 N N . SER A 1 147 ? -17.095 7.380 18.506 1.00 51.19 147 SER A N 1
ATOM 1178 C CA . SER A 1 147 ? -16.594 8.750 18.450 1.00 51.19 147 SER A CA 1
ATOM 1179 C C . SER A 1 147 ? -17.202 9.471 17.245 1.00 51.19 147 SER A C 1
ATOM 1181 O O . SER A 1 147 ? -16.755 9.302 16.108 1.00 51.19 147 SER A O 1
ATOM 1183 N N . LYS A 1 148 ? -18.262 10.258 17.483 1.00 48.44 148 LYS A N 1
ATOM 1184 C CA . LYS A 1 148 ? -18.901 11.061 16.445 1.00 48.44 148 LYS A CA 1
ATOM 1185 C C . LYS A 1 148 ? -17.829 12.001 15.925 1.00 48.44 148 LYS A C 1
ATOM 1187 O O . LYS A 1 148 ? -17.295 12.830 16.658 1.00 48.44 148 LYS A O 1
ATOM 1192 N N . ARG A 1 149 ? -17.470 11.793 14.659 1.00 49.59 149 ARG A N 1
ATOM 1193 C CA . ARG A 1 149 ? -16.426 12.514 13.933 1.00 49.59 149 ARG A CA 1
ATOM 1194 C C . ARG A 1 149 ? -16.617 14.017 14.134 1.00 49.59 149 ARG A C 1
ATOM 1196 O O . ARG A 1 149 ? -17.496 14.607 13.509 1.00 49.59 149 ARG A O 1
ATOM 1203 N N . ILE A 1 150 ? -15.780 14.633 14.968 1.00 53.09 150 ILE A N 1
ATOM 1204 C CA . ILE A 1 150 ? -15.698 16.091 15.071 1.00 53.09 150 ILE A CA 1
ATOM 1205 C C . ILE A 1 150 ? -15.229 16.580 13.696 1.00 53.09 150 ILE A C 1
ATOM 1207 O O . ILE A 1 150 ? -14.093 16.339 13.282 1.00 53.09 150 ILE A O 1
ATOM 1211 N N . LYS A 1 151 ? -16.149 17.172 12.928 1.00 43.22 151 LYS A N 1
ATOM 1212 C CA . LYS A 1 151 ? -15.881 17.753 11.608 1.00 43.22 151 LYS A CA 1
ATOM 1213 C C . LYS A 1 151 ? -15.045 19.020 11.808 1.00 43.22 151 LYS A C 1
ATOM 1215 O O . LYS A 1 151 ? -15.594 20.099 11.977 1.00 43.22 151 LYS A O 1
ATOM 1220 N N . SER A 1 152 ? -13.721 18.890 11.792 1.00 45.81 152 SER A N 1
ATOM 1221 C CA . SER A 1 152 ? -12.819 20.045 11.726 1.00 45.81 152 SER A CA 1
ATOM 1222 C C . SER A 1 152 ? -12.683 20.472 10.261 1.00 45.81 152 SER A C 1
ATOM 1224 O O . SER A 1 152 ? -12.010 19.814 9.469 1.00 45.81 152 SER A O 1
ATOM 1226 N N . SER A 1 153 ? -13.428 21.504 9.859 1.00 51.19 153 SER A N 1
ATOM 1227 C CA . SER A 1 153 ? -13.790 21.744 8.453 1.00 51.19 153 SER A CA 1
ATOM 1228 C C . SER A 1 153 ? -12.843 22.641 7.649 1.00 51.19 153 SER A C 1
ATOM 1230 O O . SER A 1 153 ? -12.903 22.587 6.426 1.00 51.19 153 SER A O 1
ATOM 1232 N N . SER A 1 154 ? -11.937 23.412 8.256 1.00 54.69 154 SER A N 1
ATOM 1233 C CA . SER A 1 154 ? -11.155 24.407 7.491 1.00 54.69 154 SER A CA 1
ATOM 1234 C C . SER A 1 154 ? -9.713 23.972 7.191 1.00 54.69 154 SER A C 1
ATOM 1236 O O . SER A 1 154 ? -9.277 23.942 6.039 1.00 54.69 154 SER A O 1
ATOM 1238 N N . VAL A 1 155 ? -8.975 23.502 8.203 1.00 55.59 155 VAL A N 1
ATOM 1239 C CA . VAL A 1 155 ? -7.574 23.080 8.021 1.00 55.59 155 VAL A CA 1
ATOM 1240 C C . VAL A 1 155 ? -7.481 21.811 7.167 1.00 55.59 155 VAL A C 1
ATOM 1242 O O . VAL A 1 155 ? -6.531 21.625 6.411 1.00 55.59 155 VAL A O 1
ATOM 1245 N N . GLU A 1 156 ? -8.483 20.931 7.205 1.00 59.03 156 GLU A N 1
ATOM 1246 C CA . GLU A 1 156 ? -8.403 19.644 6.517 1.00 59.03 156 GLU A CA 1
ATOM 1247 C C . GLU A 1 156 ? -8.419 19.761 4.979 1.00 59.03 156 GLU A C 1
ATOM 1249 O O . GLU A 1 156 ? -7.924 18.856 4.305 1.00 59.03 156 GLU A O 1
ATOM 1254 N N . VAL A 1 157 ? -8.915 20.870 4.417 1.00 59.94 157 VAL A N 1
ATOM 1255 C CA . VAL A 1 157 ? -8.986 21.102 2.963 1.00 59.94 157 VAL A CA 1
ATOM 1256 C C . VAL A 1 157 ? -7.617 21.478 2.384 1.00 59.94 157 VAL A C 1
ATOM 1258 O O . VAL A 1 157 ? -7.194 20.869 1.401 1.00 59.94 157 VAL A O 1
ATOM 1261 N N . ARG A 1 158 ? -6.865 22.377 3.037 1.00 60.50 158 ARG A N 1
ATOM 1262 C CA . ARG A 1 158 ? -5.552 22.854 2.550 1.00 60.50 158 ARG A CA 1
ATOM 1263 C C . ARG A 1 158 ? -4.485 21.755 2.497 1.00 60.50 158 ARG A C 1
ATOM 1265 O O . ARG A 1 158 ? -3.6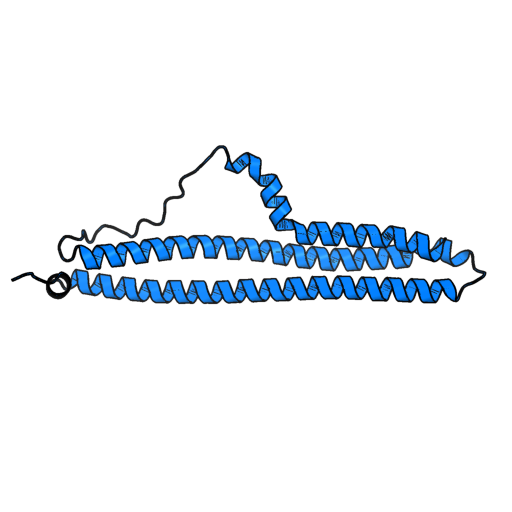41 21.746 1.611 1.00 60.50 158 ARG A O 1
ATOM 1272 N N . TRP A 1 159 ? -4.553 20.781 3.406 1.00 72.38 159 TRP A N 1
ATOM 1273 C CA . TRP A 1 159 ? -3.605 19.660 3.475 1.00 72.38 159 TRP A CA 1
ATOM 1274 C C . TRP A 1 159 ? -4.039 18.427 2.666 1.00 72.38 159 TRP A C 1
ATOM 1276 O O . TRP A 1 159 ? -3.380 17.390 2.735 1.00 72.38 159 TRP A O 1
ATOM 1286 N N . ARG A 1 160 ? -5.154 18.475 1.919 1.00 74.44 160 ARG A N 1
ATOM 1287 C CA . ARG A 1 160 ? -5.558 17.366 1.032 1.00 74.44 160 ARG A CA 1
ATOM 1288 C C . ARG A 1 160 ? -4.521 17.044 -0.045 1.00 74.44 160 ARG A C 1
ATOM 1290 O O . ARG A 1 160 ? -4.171 15.868 -0.122 1.00 74.44 160 ARG A O 1
ATOM 1297 N N . PRO A 1 161 ? -4.006 18.012 -0.829 1.00 75.25 161 PRO A N 1
ATOM 1298 C CA . PRO A 1 161 ? -3.035 17.709 -1.877 1.00 75.25 161 PRO A CA 1
ATOM 1299 C C . PRO A 1 161 ? -1.714 17.203 -1.299 1.00 75.25 161 PRO A C 1
ATOM 1301 O O . PRO A 1 161 ? -1.198 16.201 -1.779 1.00 75.25 161 PRO A O 1
ATOM 1304 N N . LEU A 1 162 ? -1.216 17.792 -0.205 1.00 80.88 162 LEU A N 1
ATOM 1305 C CA . LEU A 1 162 ? 0.016 17.306 0.422 1.00 80.88 162 LEU A CA 1
ATOM 1306 C C . LEU A 1 162 ? -0.151 15.902 1.012 1.00 80.88 162 LEU A C 1
ATOM 1308 O O . LEU A 1 162 ? 0.730 15.063 0.856 1.00 80.88 162 LEU A O 1
ATOM 1312 N N . ARG A 1 163 ? -1.300 15.605 1.634 1.00 79.88 163 ARG A N 1
ATOM 1313 C CA . ARG A 1 163 ? -1.611 14.241 2.081 1.00 79.88 163 ARG A CA 1
ATOM 1314 C C . ARG A 1 163 ? -1.761 13.281 0.917 1.00 79.88 163 ARG A C 1
ATOM 1316 O O . ARG A 1 163 ? -1.377 12.134 1.045 1.00 79.88 163 ARG A O 1
ATOM 1323 N N . TRP A 1 164 ? -2.338 13.701 -0.199 1.00 81.38 164 TRP A N 1
ATOM 1324 C CA . TRP A 1 164 ? -2.417 12.852 -1.380 1.00 81.38 164 TRP A CA 1
ATOM 1325 C C . TRP A 1 164 ? -1.023 12.577 -1.951 1.00 81.38 164 TRP A C 1
ATOM 1327 O O . TRP A 1 164 ? -0.709 11.428 -2.242 1.00 81.38 164 TRP A O 1
ATOM 1337 N N . CYS A 1 165 ? -0.165 13.594 -2.021 1.00 78.25 165 CYS A N 1
ATOM 1338 C CA . CYS A 1 165 ? 1.209 13.443 -2.478 1.00 78.25 165 CYS A CA 1
ATOM 1339 C C . CYS A 1 165 ? 1.998 12.517 -1.546 1.00 78.25 165 CYS A C 1
ATOM 1341 O O . CYS A 1 165 ? 2.557 11.533 -2.009 1.00 78.25 165 CYS A O 1
ATOM 1343 N N . SER A 1 166 ? 1.946 12.723 -0.226 1.00 80.31 166 SER A N 1
ATOM 1344 C CA . SER A 1 166 ? 2.644 11.848 0.726 1.00 80.31 166 SER A CA 1
ATOM 1345 C C . SER A 1 166 ? 2.123 10.409 0.706 1.00 80.31 166 SER A C 1
ATOM 1347 O O . SER A 1 166 ? 2.898 9.468 0.849 1.00 80.31 166 SER A O 1
ATOM 1349 N N . ARG A 1 167 ? 0.821 10.213 0.456 1.00 85.50 167 ARG A N 1
ATOM 1350 C CA . ARG A 1 167 ? 0.219 8.884 0.271 1.00 85.50 167 ARG A CA 1
ATOM 1351 C C . ARG A 1 167 ? 0.721 8.163 -0.973 1.00 85.50 167 ARG A C 1
ATOM 1353 O O . ARG A 1 167 ? 0.786 6.939 -0.941 1.00 85.50 167 ARG A O 1
ATOM 1360 N N . ASN A 1 168 ? 1.039 8.907 -2.031 1.00 88.00 168 ASN A N 1
ATOM 1361 C CA . ASN A 1 168 ? 1.477 8.382 -3.324 1.00 88.00 168 ASN A CA 1
ATOM 1362 C C . ASN A 1 168 ? 2.969 8.630 -3.597 1.00 88.00 168 ASN A C 1
ATOM 1364 O O . ASN A 1 168 ? 3.423 8.390 -4.711 1.00 88.00 168 ASN A O 1
ATOM 1368 N N . ALA A 1 169 ? 3.736 9.083 -2.600 1.00 88.25 169 ALA A N 1
ATOM 1369 C CA . ALA A 1 169 ? 5.127 9.497 -2.776 1.00 88.25 169 ALA A CA 1
ATOM 1370 C C . ALA A 1 169 ? 5.975 8.381 -3.395 1.00 88.25 169 ALA A C 1
ATOM 1372 O O . ALA A 1 169 ? 6.740 8.633 -4.315 1.00 88.25 169 ALA A O 1
ATOM 1373 N N . VAL A 1 170 ? 5.758 7.133 -2.967 1.00 89.38 170 VAL A N 1
ATOM 1374 C CA . VAL A 1 170 ? 6.437 5.957 -3.532 1.00 89.38 170 VAL A CA 1
ATOM 1375 C C . VAL A 1 170 ? 6.161 5.821 -5.032 1.00 89.38 170 VAL A C 1
ATOM 1377 O O . VAL A 1 170 ? 7.101 5.705 -5.807 1.00 89.38 170 VAL A O 1
ATOM 1380 N N . ALA A 1 171 ? 4.900 5.888 -5.465 1.00 89.56 171 ALA A N 1
ATOM 1381 C CA . ALA A 1 171 ? 4.553 5.776 -6.882 1.00 89.56 171 ALA A CA 1
ATOM 1382 C C . ALA A 1 171 ? 5.120 6.939 -7.712 1.00 89.56 171 ALA A C 1
ATOM 1384 O O . ALA A 1 171 ? 5.625 6.713 -8.810 1.00 89.56 171 ALA A O 1
ATOM 1385 N N . VAL A 1 172 ? 5.099 8.162 -7.169 1.00 89.06 172 VAL A N 1
ATOM 1386 C CA . VAL A 1 172 ? 5.715 9.339 -7.805 1.00 89.06 172 VAL A CA 1
ATOM 1387 C C . VAL A 1 172 ? 7.223 9.137 -7.968 1.00 89.06 172 VAL A C 1
ATOM 1389 O O . VAL A 1 172 ? 7.737 9.325 -9.065 1.00 89.06 172 VAL A O 1
ATOM 1392 N N . CYS A 1 173 ? 7.927 8.679 -6.929 1.00 89.88 173 CYS A N 1
ATOM 1393 C CA . CYS A 1 173 ? 9.359 8.388 -7.004 1.00 89.88 173 CYS A CA 1
ATOM 1394 C C . CYS A 1 173 ? 9.684 7.321 -8.060 1.00 89.88 173 CYS A C 1
ATOM 1396 O O . CYS A 1 173 ? 10.638 7.491 -8.816 1.00 89.88 173 CYS A O 1
ATOM 1398 N N . LEU A 1 174 ? 8.891 6.246 -8.149 1.00 90.94 174 LEU A N 1
ATOM 139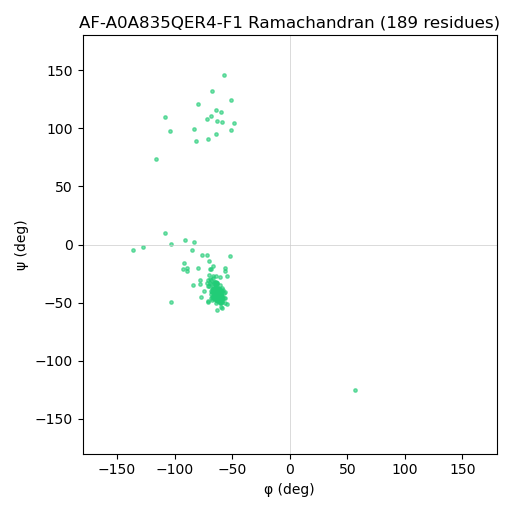9 C CA . LEU A 1 174 ? 9.092 5.192 -9.152 1.00 90.94 174 LEU A CA 1
ATOM 1400 C C . LEU A 1 174 ? 8.851 5.707 -10.580 1.00 90.94 174 LEU A C 1
ATOM 1402 O O . LEU A 1 174 ? 9.603 5.353 -11.489 1.00 90.94 174 LEU A O 1
ATOM 1406 N N . LEU A 1 175 ? 7.847 6.569 -10.783 1.00 90.50 175 LEU A N 1
ATOM 1407 C CA . LEU A 1 175 ? 7.603 7.232 -12.070 1.00 90.50 175 LEU A CA 1
ATOM 1408 C C . LEU A 1 175 ? 8.758 8.152 -12.460 1.00 90.50 175 LEU A C 1
ATOM 1410 O O . LEU A 1 175 ? 9.228 8.080 -13.592 1.00 90.50 175 LEU A O 1
ATOM 1414 N N . CYS A 1 176 ? 9.242 8.977 -11.530 1.00 90.88 176 CYS A N 1
ATOM 1415 C CA . CYS A 1 176 ? 10.397 9.842 -11.758 1.00 90.88 176 CYS A CA 1
ATOM 1416 C C . CYS A 1 176 ? 11.638 9.022 -12.123 1.00 90.88 176 CYS A C 1
ATOM 1418 O O . CYS A 1 176 ? 12.300 9.330 -13.108 1.00 90.88 176 CYS A O 1
ATOM 1420 N N . PHE A 1 177 ? 11.920 7.950 -11.379 1.00 90.50 177 PHE A N 1
ATOM 1421 C CA . PHE A 1 177 ? 13.046 7.062 -11.665 1.00 90.50 177 PHE A CA 1
ATOM 1422 C C . PHE A 1 177 ? 12.934 6.429 -13.058 1.00 90.50 177 PHE A C 1
ATOM 1424 O O . PHE A 1 177 ? 13.867 6.508 -13.851 1.00 90.50 177 PHE A O 1
ATOM 1431 N N . SER A 1 178 ? 11.765 5.887 -13.402 1.00 90.19 178 SER A N 1
ATOM 1432 C CA . SER A 1 178 ? 11.516 5.291 -14.724 1.00 90.19 178 SER A CA 1
ATOM 1433 C C . SER A 1 178 ? 11.636 6.327 -15.852 1.00 90.19 178 SER A C 1
ATOM 1435 O O . SER A 1 178 ? 12.181 6.040 -16.916 1.00 90.19 178 SER A O 1
ATOM 1437 N N . GLY A 1 179 ? 11.180 7.557 -15.600 1.00 88.38 179 GLY A N 1
ATOM 1438 C CA . GLY A 1 179 ? 11.306 8.686 -16.519 1.00 88.38 179 GLY A CA 1
ATOM 1439 C C . GLY A 1 179 ? 12.748 9.144 -16.737 1.00 88.38 179 GLY A C 1
ATOM 1440 O O . GLY A 1 179 ? 13.048 9.642 -17.816 1.00 88.38 179 GLY A O 1
ATOM 1441 N N . LEU A 1 180 ? 13.645 8.941 -15.765 1.00 89.25 180 LEU A N 1
ATOM 1442 C CA . LEU A 1 180 ? 15.083 9.206 -15.906 1.00 89.25 180 LEU A CA 1
ATOM 1443 C C . LEU A 1 180 ? 15.807 8.102 -16.685 1.00 89.25 180 LEU A C 1
ATOM 1445 O O . LEU A 1 180 ? 16.716 8.400 -17.452 1.00 89.25 180 LEU A O 1
ATOM 1449 N N . VAL A 1 181 ? 15.384 6.842 -16.554 1.00 87.94 181 VAL A N 1
ATOM 1450 C CA . VAL A 1 181 ? 15.984 5.719 -17.300 1.00 87.94 181 VAL A CA 1
ATOM 1451 C C . VAL A 1 181 ? 15.773 5.867 -18.813 1.00 87.94 181 VAL A C 1
ATOM 1453 O O . VAL A 1 181 ? 16.644 5.502 -19.603 1.00 87.94 181 VAL A O 1
ATOM 1456 N N . PHE A 1 182 ? 14.648 6.444 -19.241 1.00 85.94 182 PHE A N 1
ATOM 1457 C CA . PHE A 1 182 ? 14.336 6.640 -20.659 1.00 85.94 182 PHE A CA 1
ATOM 1458 C C . PHE A 1 182 ? 15.366 7.510 -21.425 1.00 85.94 182 PHE A C 1
ATOM 1460 O O . PHE A 1 182 ? 15.912 7.027 -22.421 1.00 85.94 182 PHE A O 1
ATOM 1467 N N . PRO A 1 183 ? 15.713 8.745 -20.999 1.00 85.88 183 PRO A N 1
ATOM 1468 C CA . PRO A 1 183 ? 16.775 9.528 -21.633 1.00 85.88 183 PRO A CA 1
ATOM 1469 C C . PRO A 1 183 ? 18.165 8.910 -21.439 1.00 85.88 183 PRO A C 1
ATOM 1471 O O . PRO A 1 183 ? 19.005 9.052 -22.328 1.00 85.88 183 PRO A O 1
ATOM 1474 N N . SER A 1 184 ? 18.412 8.170 -20.350 1.00 84.56 184 SER A N 1
ATOM 1475 C CA . SER A 1 184 ? 19.672 7.433 -20.177 1.00 84.56 184 SER A CA 1
ATOM 1476 C C . SER A 1 184 ? 19.891 6.392 -21.275 1.00 84.56 184 SER A C 1
ATOM 1478 O O . SER A 1 184 ? 21.020 6.237 -21.728 1.00 84.56 184 SER A O 1
ATOM 1480 N N . CYS A 1 185 ? 18.833 5.740 -21.777 1.00 82.81 185 CYS A N 1
ATOM 1481 C CA . CYS A 1 185 ? 18.942 4.818 -22.917 1.00 82.81 185 CYS A CA 1
ATOM 1482 C C . CYS A 1 185 ? 19.509 5.520 -24.154 1.00 82.81 185 CYS A C 1
ATOM 1484 O O . CYS A 1 185 ? 20.392 4.991 -24.822 1.00 82.81 185 CYS A O 1
ATOM 1486 N N . LYS A 1 186 ? 19.015 6.731 -24.444 1.00 85.00 186 LYS A N 1
ATOM 1487 C CA . LYS A 1 186 ? 19.507 7.545 -25.559 1.00 85.00 186 LYS A CA 1
ATOM 1488 C C . LYS A 1 186 ? 20.962 7.947 -25.343 1.00 8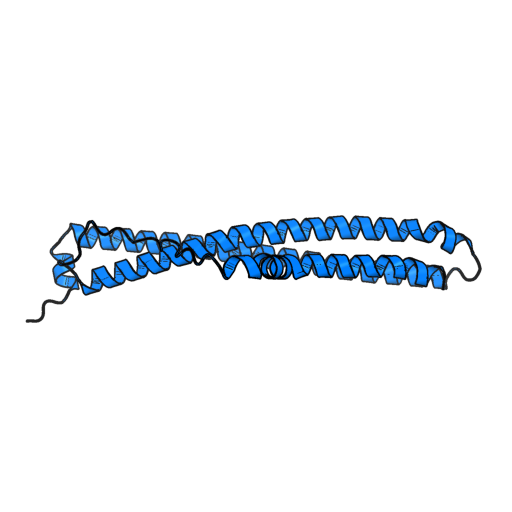5.00 186 LYS A C 1
ATOM 1490 O O . LYS A 1 186 ? 21.741 7.869 -26.280 1.00 85.00 186 LYS A O 1
ATOM 1495 N N . PHE A 1 187 ? 21.315 8.380 -24.134 1.00 84.06 187 PHE A N 1
ATOM 1496 C CA . PHE A 1 187 ? 22.674 8.817 -23.820 1.00 84.06 187 PHE A CA 1
ATOM 1497 C C . PHE A 1 187 ? 23.691 7.670 -23.922 1.00 84.06 187 PHE A C 1
ATOM 1499 O O . PHE A 1 187 ? 24.747 7.867 -24.493 1.00 84.06 187 PHE A O 1
ATOM 1506 N N . ILE A 1 188 ? 23.356 6.465 -23.450 1.00 83.94 188 ILE A N 1
ATOM 1507 C CA . ILE A 1 188 ? 24.259 5.298 -23.492 1.00 83.94 188 ILE A CA 1
ATOM 1508 C C . ILE A 1 188 ? 24.441 4.745 -24.916 1.00 83.94 188 ILE A C 1
ATOM 1510 O O . ILE A 1 188 ? 25.500 4.215 -25.234 1.00 83.94 188 ILE A O 1
ATOM 1514 N N . LEU A 1 189 ? 23.408 4.826 -25.764 1.00 78.94 189 LEU A N 1
ATOM 1515 C CA . LEU A 1 189 ? 23.448 4.305 -27.140 1.00 78.94 189 LEU A CA 1
ATOM 1516 C C . LEU A 1 189 ? 23.963 5.317 -28.177 1.00 78.94 189 LEU A C 1
ATOM 1518 O O . LEU A 1 189 ? 24.309 4.906 -29.281 1.00 78.94 189 LEU A O 1
ATOM 1522 N N . CYS A 1 190 ? 23.932 6.619 -27.872 1.00 74.88 190 CYS A N 1
ATOM 1523 C CA . CYS A 1 190 ? 24.264 7.697 -28.815 1.00 74.88 190 CYS A CA 1
ATOM 1524 C C . CYS A 1 190 ? 25.315 8.698 -28.326 1.00 74.88 190 CYS A C 1
ATOM 1526 O O . CYS A 1 190 ? 25.595 9.649 -29.059 1.00 74.88 190 CYS A O 1
ATOM 1528 N N . GLY A 1 191 ? 25.812 8.549 -27.100 1.00 67.25 191 GLY A N 1
ATOM 1529 C CA . GLY A 1 191 ? 26.941 9.307 -26.561 1.00 67.25 191 GLY A CA 1
ATOM 1530 C C . GLY A 1 191 ? 28.222 8.519 -26.735 1.00 67.25 191 GLY A C 1
ATOM 1531 O O . GLY A 1 191 ? 29.217 9.152 -27.143 1.00 67.25 191 GLY A O 1
#

pLDDT: mean 80.49, std 14.26, range [43.22, 96.12]

Nearest PDB structures (foldseek):
  5xg2-assembly1_A  TM=2.768E-01  e=5.902E+00  Pyrococcus yayanosii CH1

Mean predicted aligned error: 10.2 Å

Sequence (191 aa):
MQHHPLTEISASPGHLLLLKLWQREEGLIASRIGSKEAQLDAVKREAFQLCSLLFFFHGLFLTLLFVSSVGQSEDRRACRGWWVPGCLSLVTSLVVVSTVQLRIWRYWRIYGQLRRERGDGRALARCVQELRMKGASFELGKEPQASKRIKSSSVEVRWRPLRWCSRNAVAVCLLCFSGLVFPSCKFILCG

Foldseek 3Di:
DDDQLVNLLVVDPLLVVVLVVLVVVLVVLVVVLVVLVVVLVVLVVVLVVLLVVLVVVLVVLLVVLLVVQVVCPDDPVLLVCLVVSLVVNLVVLVVSLVVSVVSLVVSVVSVVVSVQSVQQSVLSVVLSVVCSVCRPVDDPPDDSPRPPPPCPDDPVVVCVVVVVCVSCVVSVVSNVVSVVSNVVSNVSNPD

Organism: Vanilla planifolia (NCBI:txid51239)

Radius of gyration: 28.89 Å; Cα contacts (8 Å, |Δi|>4): 106; chains: 1; bounding box: 61×35×92 Å

Solvent-accessible surface area (backbone atoms only — not comparable to full-atom values): 10616 Å² total; per-residue (Å²): 133,86,79,52,41,67,61,50,25,69,71,35,72,66,56,47,48,50,51,53,52,51,55,51,50,50,52,55,47,51,52,53,47,53,53,51,49,54,52,46,51,49,53,52,51,52,45,52,51,55,52,51,50,51,52,50,51,52,50,53,51,51,51,52,52,47,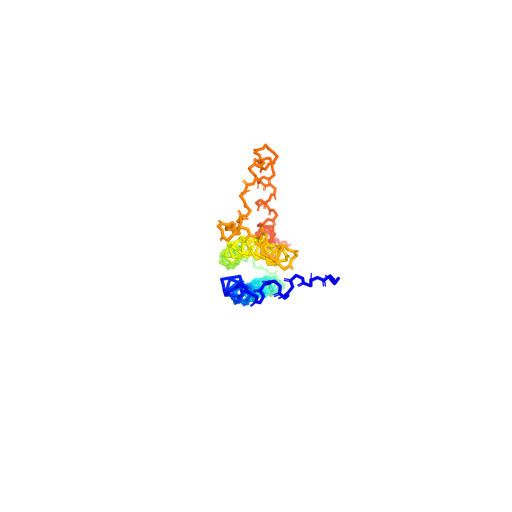57,56,37,72,74,51,86,81,58,78,61,51,59,75,50,40,61,57,66,31,50,54,50,49,53,54,47,50,54,52,42,52,52,44,46,53,51,47,52,51,43,54,54,52,50,54,51,49,56,47,51,58,46,40,51,53,34,43,53,49,48,53,50,49,42,59,70,45,23,78,77,47,66,91,81,68,69,66,66,57,75,74,77,79,80,69,76,66,71,60,60,77,48,43,63,59,50,51,46,65,69,40,41,69,48,51,51,52,50,53,51,52,60,53,51,43,60,46,42,47,48,62,53,66,106

Secondary structure (DSSP, 8-state):
----HHHHHHH-HHHHHHHHHHHHHHHHHHHHHHHHHHHHHHHHHHHHHHHHHHHHHHHHHHHHHHHHHHT-SS-TTHHHHTHHHHHHHHHHHHHHHHHHHHHHHHHHHHHHHHHHHHHHHHHHHHHHHHHHHHGGGS-TT------------SHHHHTHHHHHHHHHHHHHHHHHHHHHHHHHHHHHHH-